Protein AF-A0A7R8VYK4-F1 (afdb_monomer_lite)

Structure (mmCIF, N/CA/C/O backbone):
data_AF-A0A7R8VYK4-F1
#
_entry.id   AF-A0A7R8VYK4-F1
#
loop_
_atom_site.group_PDB
_atom_site.id
_atom_site.type_symbol
_atom_site.label_atom_id
_atom_site.label_alt_id
_atom_site.label_comp_id
_atom_site.label_asym_id
_atom_site.label_entity_id
_atom_site.label_seq_id
_atom_site.pdbx_PDB_ins_code
_atom_site.Cartn_x
_atom_site.Cartn_y
_atom_site.Cartn_z
_atom_site.occupancy
_atom_site.B_iso_or_equiv
_atom_site.auth_seq_id
_atom_site.auth_comp_id
_atom_site.auth_asym_id
_atom_site.auth_atom_id
_atom_site.pdbx_PDB_model_num
ATOM 1 N N . TYR A 1 1 ? 21.405 1.537 -10.850 1.00 60.56 1 TYR A N 1
ATOM 2 C CA . TYR A 1 1 ? 20.842 2.021 -9.580 1.00 60.56 1 TYR A CA 1
ATOM 3 C C . TYR A 1 1 ? 20.206 3.371 -9.826 1.00 60.56 1 TYR A C 1
ATOM 5 O O . TYR A 1 1 ? 20.887 4.240 -10.364 1.00 60.56 1 TYR A O 1
ATOM 13 N N . ASP A 1 2 ? 18.924 3.514 -9.512 1.00 66.69 2 ASP A N 1
ATOM 14 C CA . ASP A 1 2 ? 18.178 4.754 -9.702 1.00 66.69 2 ASP A CA 1
ATOM 15 C C . ASP A 1 2 ? 17.272 4.983 -8.491 1.00 66.69 2 ASP A C 1
ATOM 17 O O . ASP A 1 2 ? 16.142 4.511 -8.457 1.00 66.69 2 ASP A O 1
ATOM 21 N N . GLU A 1 3 ? 17.818 5.623 -7.456 1.00 65.19 3 GLU A N 1
ATOM 22 C CA . GLU A 1 3 ? 17.174 5.764 -6.147 1.00 65.19 3 GLU A CA 1
ATOM 23 C C . GLU A 1 3 ? 15.726 6.289 -6.240 1.00 65.19 3 GLU A C 1
ATOM 25 O O . GLU A 1 3 ? 15.490 7.281 -6.944 1.00 65.19 3 GLU A O 1
ATOM 30 N N . PRO A 1 4 ? 14.751 5.659 -5.546 1.00 68.19 4 PRO A N 1
ATOM 31 C CA . PRO A 1 4 ? 14.867 4.587 -4.538 1.00 68.19 4 PRO A CA 1
ATOM 32 C C . PRO A 1 4 ? 14.842 3.149 -5.097 1.00 68.19 4 PRO A C 1
ATOM 34 O O . PRO A 1 4 ? 14.657 2.190 -4.337 1.00 68.19 4 PRO A O 1
ATOM 37 N N . TYR A 1 5 ? 15.009 2.989 -6.411 1.00 81.69 5 TYR A N 1
ATOM 38 C CA . TYR A 1 5 ? 14.837 1.729 -7.121 1.00 81.69 5 TYR A CA 1
ATOM 39 C C . TYR A 1 5 ? 16.165 1.019 -7.434 1.00 81.69 5 TYR A C 1
ATOM 41 O O . TYR A 1 5 ? 17.136 1.581 -7.962 1.00 81.69 5 TYR A O 1
ATOM 49 N N . LEU A 1 6 ? 16.176 -0.281 -7.158 1.00 86.50 6 LEU A N 1
ATOM 50 C CA . LEU A 1 6 ? 17.177 -1.239 -7.591 1.00 86.50 6 LEU A CA 1
ATOM 51 C C . LEU A 1 6 ? 16.678 -1.944 -8.857 1.00 86.50 6 LEU A C 1
ATOM 53 O O . LEU A 1 6 ? 15.550 -2.425 -8.908 1.00 86.50 6 LEU A O 1
ATOM 57 N N . LEU A 1 7 ? 17.538 -2.018 -9.871 1.00 89.69 7 LEU A N 1
ATOM 58 C CA . LEU A 1 7 ? 17.276 -2.726 -11.123 1.00 89.69 7 LEU A CA 1
ATOM 59 C C . LEU A 1 7 ? 18.233 -3.910 -11.206 1.00 89.69 7 LEU A C 1
ATOM 61 O O . LEU A 1 7 ? 19.446 -3.703 -11.292 1.00 89.69 7 LEU A O 1
ATOM 65 N N . ALA A 1 8 ? 17.694 -5.124 -11.165 1.00 88.31 8 ALA A N 1
ATOM 66 C CA . ALA A 1 8 ? 18.452 -6.359 -11.294 1.00 88.31 8 ALA A CA 1
ATOM 67 C C . ALA A 1 8 ? 18.261 -6.951 -12.694 1.00 88.31 8 ALA A C 1
ATOM 69 O O . ALA A 1 8 ? 17.139 -7.071 -13.183 1.00 88.31 8 ALA A O 1
ATOM 70 N N . LEU A 1 9 ? 19.371 -7.316 -13.334 1.00 90.25 9 LEU A N 1
ATOM 71 C CA . LEU A 1 9 ? 19.370 -7.979 -14.632 1.00 90.25 9 LEU A CA 1
ATOM 72 C C . LEU A 1 9 ? 19.251 -9.493 -14.439 1.00 90.25 9 LEU A C 1
ATOM 74 O O . LEU A 1 9 ? 20.078 -10.090 -13.753 1.00 90.25 9 LEU A O 1
ATOM 78 N N . LEU A 1 10 ? 18.244 -10.102 -15.056 1.00 87.69 10 LEU A N 1
ATOM 79 C CA . LEU A 1 10 ? 17.987 -11.540 -15.043 1.00 87.69 10 LEU A CA 1
ATOM 80 C C . LEU A 1 10 ? 18.108 -12.103 -16.467 1.00 87.69 10 LEU A C 1
ATOM 82 O O . LEU A 1 10 ? 18.064 -11.362 -17.448 1.00 87.69 10 LEU A O 1
ATOM 86 N N . SER A 1 11 ? 18.238 -13.425 -16.604 1.00 82.88 11 SER A N 1
ATOM 87 C CA . SER A 1 11 ? 18.353 -14.072 -17.923 1.00 82.88 11 SER A CA 1
ATOM 88 C C . SER A 1 11 ? 17.131 -13.832 -18.821 1.00 82.88 11 SER A C 1
ATOM 90 O O . SER A 1 11 ? 17.282 -13.705 -20.036 1.00 82.88 11 SER A O 1
ATOM 92 N N . GLU A 1 12 ? 15.948 -13.707 -18.212 1.00 85.69 12 GLU A N 1
ATOM 93 C CA . GLU A 1 12 ? 14.654 -13.550 -18.894 1.00 85.69 12 GLU A CA 1
ATOM 94 C C . GLU A 1 12 ? 14.056 -12.136 -18.774 1.00 85.69 12 GLU A C 1
ATOM 96 O O . GLU A 1 12 ? 12.916 -11.897 -19.181 1.00 85.69 12 GLU A O 1
ATOM 101 N N . GLY A 1 13 ? 14.793 -11.174 -18.210 1.00 90.19 13 GLY A N 1
ATOM 102 C CA . GLY A 1 13 ? 14.277 -9.817 -18.068 1.00 90.19 13 GLY A CA 1
ATOM 103 C C . GLY A 1 13 ? 14.973 -8.978 -17.014 1.00 90.19 13 GLY A C 1
ATOM 104 O O . GLY A 1 13 ? 16.147 -9.169 -16.701 1.00 90.19 13 GLY A O 1
ATOM 105 N N . ILE A 1 14 ? 14.230 -8.020 -16.473 1.00 92.25 14 ILE A N 1
ATOM 106 C CA . ILE A 1 14 ? 14.667 -7.183 -15.359 1.00 92.25 14 ILE A CA 1
ATOM 107 C C . ILE A 1 14 ? 13.680 -7.258 -14.218 1.00 92.25 14 ILE A C 1
ATOM 109 O O . ILE A 1 14 ? 12.470 -7.318 -14.422 1.00 92.25 14 ILE A O 1
ATOM 113 N N . GLU A 1 15 ? 14.220 -7.205 -13.012 1.00 91.25 15 GLU A N 1
ATOM 114 C CA . GLU A 1 15 ? 13.460 -7.052 -11.787 1.00 91.25 15 GLU A CA 1
ATOM 115 C C . GLU A 1 15 ? 13.703 -5.662 -11.193 1.00 91.25 15 GLU A C 1
ATOM 117 O O . GLU A 1 15 ? 14.843 -5.207 -11.069 1.00 91.25 15 GLU A O 1
ATOM 122 N N . VAL A 1 16 ? 12.612 -4.980 -10.853 1.00 88.81 16 VAL A N 1
ATOM 123 C CA . VAL A 1 16 ? 12.613 -3.671 -10.201 1.00 88.81 16 VAL A CA 1
ATOM 124 C C . VAL A 1 16 ? 12.231 -3.874 -8.742 1.00 88.81 16 VAL A C 1
ATOM 126 O O . VAL A 1 16 ? 11.182 -4.449 -8.442 1.00 88.81 16 VAL A O 1
ATOM 129 N N . ARG A 1 17 ? 13.076 -3.394 -7.833 1.00 85.88 17 ARG A N 1
ATOM 130 C CA . ARG A 1 17 ? 12.872 -3.493 -6.383 1.00 85.88 17 ARG A CA 1
ATOM 131 C C . ARG A 1 17 ? 13.123 -2.153 -5.709 1.00 85.88 17 ARG A C 1
ATOM 133 O O . ARG A 1 17 ? 13.771 -1.289 -6.294 1.00 85.88 17 ARG A O 1
ATOM 140 N N . THR A 1 18 ? 12.672 -1.970 -4.475 1.00 80.44 18 THR A N 1
ATOM 141 C CA . THR A 1 18 ? 13.200 -0.904 -3.611 1.00 80.44 18 THR A CA 1
ATOM 142 C C . THR A 1 18 ? 14.481 -1.340 -2.915 1.00 80.44 18 THR A C 1
ATOM 144 O O . THR A 1 18 ? 14.773 -2.526 -2.806 1.00 80.44 18 THR A O 1
ATOM 147 N N . ILE A 1 19 ? 15.265 -0.370 -2.449 1.00 78.94 19 ILE A N 1
ATOM 148 C CA . ILE A 1 19 ? 16.541 -0.644 -1.773 1.00 78.94 19 ILE A CA 1
ATOM 149 C C . ILE A 1 19 ? 16.317 -1.091 -0.327 1.00 78.94 19 ILE A C 1
ATOM 151 O O . ILE A 1 19 ? 16.804 -2.143 0.072 1.00 78.94 19 ILE A O 1
ATOM 155 N N . GLU A 1 20 ? 15.555 -0.316 0.448 1.00 74.31 20 GLU A N 1
ATOM 156 C CA . GLU A 1 20 ? 15.369 -0.583 1.878 1.00 74.31 20 GLU A CA 1
ATOM 157 C C . GLU A 1 20 ? 13.976 -0.172 2.386 1.00 74.31 20 GLU A C 1
ATOM 159 O O . GLU A 1 20 ? 13.702 1.022 2.475 1.00 74.31 20 GLU A O 1
ATOM 164 N N . PRO A 1 21 ? 13.066 -1.106 2.706 1.00 68.44 21 PRO A N 1
ATOM 165 C CA . PRO A 1 21 ? 13.231 -2.554 2.593 1.00 68.44 21 PRO A CA 1
ATOM 166 C C . PRO A 1 21 ? 13.337 -3.005 1.131 1.00 68.44 21 PRO A C 1
ATOM 168 O O . PRO A 1 21 ? 12.985 -2.263 0.214 1.00 68.44 21 PRO A O 1
ATOM 171 N N . ASN A 1 22 ? 13.831 -4.222 0.908 1.00 80.50 22 ASN A N 1
ATOM 172 C CA . ASN A 1 22 ? 14.001 -4.794 -0.426 1.00 80.50 22 ASN A CA 1
ATOM 173 C C . ASN A 1 22 ? 12.678 -5.380 -0.966 1.00 80.50 22 ASN A C 1
ATOM 175 O O . ASN A 1 22 ? 12.490 -6.601 -1.035 1.00 80.50 22 ASN A O 1
ATOM 179 N N . LEU A 1 23 ? 11.738 -4.496 -1.310 1.00 79.44 23 LEU A N 1
ATOM 180 C CA . LEU A 1 23 ? 10.415 -4.861 -1.815 1.00 79.44 23 LEU A CA 1
ATOM 181 C C . LEU A 1 23 ? 10.469 -5.084 -3.320 1.00 79.44 23 LEU A C 1
ATOM 183 O O . LEU A 1 23 ? 11.027 -4.273 -4.055 1.00 79.44 23 LEU A O 1
ATOM 187 N N . PHE A 1 24 ? 9.866 -6.175 -3.778 1.00 81.56 24 PHE A N 1
ATOM 188 C CA . PHE A 1 24 ? 9.625 -6.400 -5.197 1.00 81.56 24 PHE A CA 1
ATOM 189 C C . PHE A 1 24 ? 8.540 -5.438 -5.690 1.00 81.56 24 PHE A C 1
ATOM 191 O O . PHE A 1 24 ? 7.483 -5.344 -5.073 1.00 81.56 24 PHE A O 1
ATOM 198 N N . ILE A 1 25 ? 8.803 -4.741 -6.795 1.00 79.81 25 ILE A N 1
ATOM 199 C CA . ILE A 1 25 ? 7.829 -3.843 -7.427 1.00 79.81 25 ILE A CA 1
ATOM 200 C C . ILE A 1 25 ? 7.238 -4.530 -8.648 1.00 79.81 25 ILE A C 1
ATOM 202 O O . ILE A 1 25 ? 6.027 -4.683 -8.763 1.00 79.81 25 ILE A O 1
ATOM 206 N N . GLN A 1 26 ? 8.101 -4.941 -9.577 1.00 84.06 26 GLN A N 1
ATOM 207 C CA . GLN A 1 26 ? 7.674 -5.568 -10.820 1.00 84.06 26 GLN A CA 1
ATOM 208 C C . GLN A 1 26 ? 8.827 -6.293 -11.507 1.00 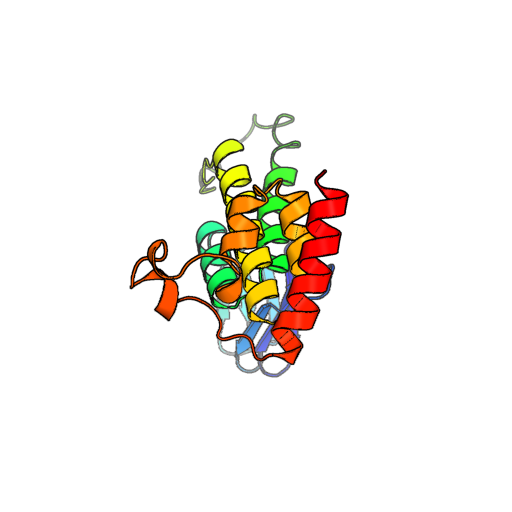84.06 26 GLN A C 1
ATOM 210 O O . GLN A 1 26 ? 10.002 -5.988 -11.289 1.00 84.06 26 GLN A O 1
ATOM 215 N N . SER A 1 27 ? 8.474 -7.185 -12.428 1.00 88.69 27 SER A N 1
ATOM 216 C CA . SER A 1 27 ? 9.399 -7.722 -13.418 1.00 88.69 27 SER A CA 1
ATOM 217 C C . SER A 1 27 ? 8.966 -7.293 -14.814 1.00 88.69 27 SER A C 1
ATOM 219 O O . SER A 1 27 ? 7.778 -7.279 -15.135 1.00 88.69 27 SER A O 1
ATOM 221 N N . VAL A 1 28 ? 9.938 -6.917 -15.638 1.00 88.94 28 VAL A N 1
ATOM 222 C CA . VAL A 1 28 ? 9.737 -6.618 -17.053 1.00 88.94 28 VAL A CA 1
ATOM 223 C C . VAL A 1 28 ? 10.409 -7.722 -17.848 1.00 88.94 28 VAL A C 1
ATOM 225 O O . VAL A 1 28 ? 11.629 -7.885 -17.785 1.00 88.94 28 VAL A O 1
ATOM 228 N N . VAL A 1 29 ? 9.609 -8.473 -18.602 1.00 90.50 29 VAL A N 1
ATOM 229 C CA . VAL A 1 29 ? 10.115 -9.528 -19.481 1.00 90.50 29 VAL A CA 1
ATOM 230 C C . VAL A 1 29 ? 10.823 -8.874 -20.658 1.00 90.50 29 VAL A C 1
ATOM 232 O O . VAL A 1 29 ? 10.219 -8.138 -21.439 1.00 90.50 29 VAL A O 1
ATOM 235 N N . VAL A 1 30 ? 12.118 -9.144 -20.775 1.00 88.06 30 VAL 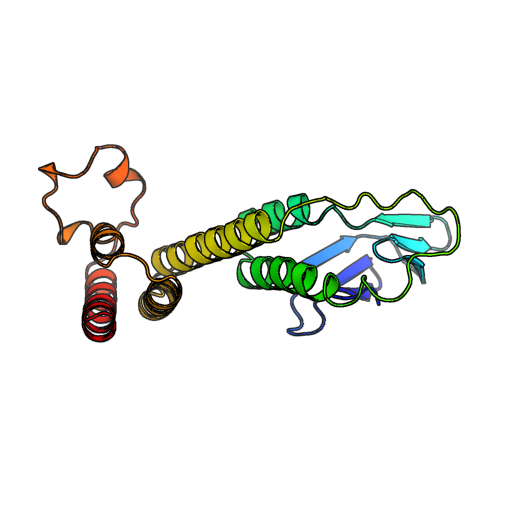A N 1
ATOM 236 C CA . VAL A 1 30 ? 12.966 -8.637 -21.852 1.00 88.06 30 VAL A CA 1
ATOM 237 C C . VAL A 1 30 ? 13.818 -9.809 -22.316 1.00 88.06 30 VAL A C 1
ATOM 239 O O . VAL A 1 30 ? 14.534 -10.376 -21.497 1.00 88.06 30 VAL A O 1
ATOM 242 N N . PRO A 1 31 ? 13.759 -10.217 -23.591 1.00 88.12 31 PRO A N 1
ATOM 243 C CA . PRO A 1 31 ? 14.470 -11.401 -24.047 1.00 88.12 31 PRO A CA 1
ATOM 244 C C . PRO A 1 31 ? 15.985 -11.173 -24.037 1.00 88.12 31 PRO A C 1
ATOM 246 O O . PRO A 1 31 ? 16.507 -10.342 -24.786 1.00 88.12 31 PRO A O 1
ATOM 249 N N . ARG A 1 32 ? 16.699 -11.971 -23.231 1.00 86.75 32 ARG A N 1
ATOM 250 C CA . ARG A 1 32 ? 18.172 -12.029 -23.163 1.00 86.75 32 ARG A CA 1
ATOM 251 C C . ARG A 1 32 ? 18.824 -10.646 -23.025 1.00 86.75 32 ARG A C 1
ATOM 253 O O . ARG A 1 32 ? 19.651 -10.265 -23.868 1.00 86.75 32 ARG A O 1
ATOM 260 N N . PRO A 1 33 ? 18.466 -9.875 -21.990 1.00 89.81 33 PRO A N 1
ATOM 261 C CA . PRO A 1 33 ? 19.034 -8.559 -21.802 1.00 89.81 33 PRO A CA 1
ATOM 262 C C . PRO A 1 33 ? 20.498 -8.738 -21.372 1.00 89.81 33 PRO A C 1
ATOM 264 O O . PRO A 1 33 ? 20.819 -9.547 -20.503 1.00 89.81 33 PRO A O 1
ATOM 267 N N . ARG A 1 34 ? 21.419 -8.036 -22.036 1.00 90.00 34 ARG A N 1
ATOM 268 C CA . ARG A 1 34 ? 22.868 -8.165 -21.791 1.00 90.00 34 ARG A CA 1
ATOM 269 C C . ARG A 1 34 ? 23.447 -6.973 -21.057 1.00 90.00 34 ARG A C 1
ATOM 271 O O . ARG A 1 34 ? 24.434 -7.113 -20.345 1.00 90.00 34 ARG A O 1
ATOM 278 N N . MET A 1 35 ? 22.866 -5.801 -21.279 1.00 89.38 35 MET A N 1
ATOM 279 C CA . MET A 1 35 ? 23.377 -4.546 -20.754 1.00 89.38 35 MET A CA 1
ATOM 280 C C . MET A 1 35 ? 22.235 -3.698 -20.216 1.00 89.38 35 MET A C 1
ATOM 282 O O . MET A 1 35 ? 21.155 -3.646 -20.806 1.00 89.38 35 MET A O 1
ATOM 286 N N . VAL A 1 36 ? 22.522 -3.004 -19.118 1.00 89.94 36 VAL A N 1
ATOM 287 C CA . VAL A 1 36 ? 21.672 -1.975 -18.523 1.00 89.94 36 VAL A CA 1
ATOM 288 C C . VAL A 1 36 ? 22.496 -0.701 -18.448 1.00 89.94 36 VAL A C 1
ATOM 290 O O . VAL A 1 36 ? 23.589 -0.708 -17.882 1.00 89.94 36 VAL A O 1
ATOM 293 N N . PHE A 1 37 ? 21.980 0.391 -18.999 1.00 88.69 37 PHE A N 1
ATOM 294 C CA . PHE A 1 37 ? 22.624 1.697 -18.960 1.00 88.69 37 PHE A CA 1
ATOM 295 C C . PHE A 1 37 ? 21.661 2.739 -18.394 1.00 88.69 37 PHE A C 1
ATOM 297 O O . PHE A 1 37 ? 20.615 3.015 -18.978 1.00 88.69 37 PHE A O 1
ATOM 304 N N . ARG A 1 38 ? 22.009 3.337 -17.253 1.00 87.12 38 ARG A N 1
ATOM 305 C CA . ARG A 1 38 ? 21.259 4.474 -16.706 1.00 87.12 38 ARG A CA 1
ATOM 306 C C . ARG A 1 38 ? 21.717 5.739 -17.416 1.00 87.12 38 ARG A C 1
ATOM 308 O O . ARG A 1 38 ? 22.853 6.157 -17.226 1.00 87.12 38 ARG A O 1
ATOM 315 N N . ALA A 1 39 ? 20.826 6.348 -18.192 1.00 85.44 39 ALA A N 1
ATOM 316 C CA . ALA A 1 39 ? 21.118 7.612 -18.857 1.00 85.44 39 ALA A CA 1
ATOM 317 C C . ALA A 1 39 ? 20.947 8.799 -17.901 1.00 85.44 39 ALA A C 1
ATOM 319 O O . ALA A 1 39 ? 21.838 9.632 -17.782 1.00 85.44 39 ALA A O 1
ATOM 320 N N . LYS A 1 40 ? 19.812 8.859 -17.196 1.00 82.62 40 LYS A N 1
ATOM 321 C CA . LYS A 1 40 ? 19.518 9.858 -16.157 1.00 82.62 40 LYS A CA 1
ATOM 322 C C . LYS A 1 40 ? 18.522 9.294 -15.143 1.00 82.62 40 LYS A C 1
ATOM 324 O O . LYS A 1 40 ? 18.053 8.168 -15.305 1.00 82.62 40 LYS A O 1
ATOM 329 N N . ARG A 1 41 ? 18.210 10.057 -14.090 1.00 80.31 41 ARG A N 1
ATOM 330 C CA . ARG A 1 41 ? 17.172 9.674 -13.118 1.00 80.31 41 ARG A CA 1
ATOM 331 C C . ARG A 1 41 ? 15.844 9.428 -13.842 1.00 80.31 41 ARG A C 1
ATOM 333 O O . ARG A 1 41 ? 15.432 10.248 -14.660 1.00 80.31 41 ARG A O 1
ATOM 340 N N . GLY A 1 42 ? 15.226 8.288 -13.572 1.00 80.81 42 GLY A N 1
ATOM 341 C CA . GLY A 1 42 ? 13.994 7.823 -14.197 1.00 80.81 42 GLY A CA 1
ATOM 342 C C . GLY A 1 42 ? 14.141 7.289 -15.623 1.00 80.81 42 GLY A C 1
ATOM 343 O O . GLY A 1 42 ? 13.125 7.033 -16.261 1.00 80.81 42 GLY A O 1
ATOM 344 N N . LEU A 1 43 ? 15.358 7.144 -16.166 1.00 86.81 43 LEU A N 1
ATOM 345 C CA . LEU A 1 43 ? 15.561 6.730 -17.558 1.00 86.81 43 LEU A CA 1
ATOM 346 C C . LEU A 1 43 ? 16.702 5.721 -17.709 1.00 86.81 43 LEU A C 1
ATOM 348 O O . LEU A 1 43 ? 17.884 6.040 -17.520 1.00 86.81 43 LEU A O 1
ATOM 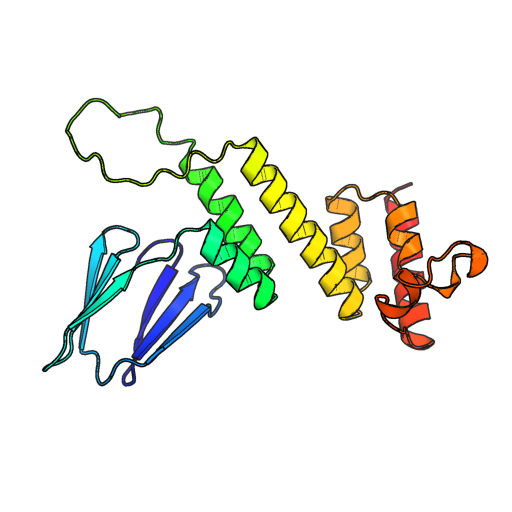352 N N . VAL A 1 44 ? 16.345 4.507 -18.120 1.00 89.94 44 VAL A N 1
ATOM 353 C CA . VAL A 1 44 ? 17.264 3.377 -18.260 1.00 89.94 44 VAL A CA 1
ATOM 354 C C . VAL A 1 44 ? 17.092 2.713 -19.617 1.00 89.94 44 VAL A C 1
ATOM 356 O O . VAL A 1 44 ? 15.985 2.408 -20.038 1.00 89.94 44 VAL A O 1
ATOM 359 N N . TYR A 1 45 ? 18.205 2.444 -20.287 1.00 91.38 45 TYR A N 1
ATOM 360 C CA . TYR A 1 45 ? 18.234 1.703 -21.538 1.00 91.38 45 TYR A CA 1
ATOM 361 C C . TYR A 1 45 ? 18.701 0.278 -21.306 1.00 91.38 45 TYR A C 1
ATOM 363 O O . TYR A 1 45 ? 19.665 0.035 -20.577 1.00 91.38 45 TYR A O 1
ATOM 371 N N . LEU A 1 46 ? 18.028 -0.657 -21.963 1.00 92.69 46 LEU A N 1
ATOM 372 C CA . LEU A 1 46 ? 18.384 -2.067 -21.981 1.00 92.69 46 LEU A CA 1
ATOM 373 C C . LEU A 1 46 ? 18.811 -2.445 -23.378 1.00 92.69 46 LEU A C 1
ATOM 375 O O . LEU A 1 46 ? 18.150 -2.054 -24.334 1.00 92.69 46 LEU A O 1
ATOM 379 N N . ALA A 1 47 ? 19.859 -3.246 -23.500 1.00 92.38 47 ALA A N 1
ATOM 380 C CA . ALA A 1 47 ? 20.275 -3.765 -24.791 1.00 92.38 47 ALA A CA 1
ATOM 381 C C . ALA A 1 47 ? 20.464 -5.281 -24.743 1.00 92.38 47 ALA A C 1
ATOM 383 O O . ALA A 1 47 ? 21.059 -5.835 -23.813 1.00 92.38 47 ALA A O 1
ATOM 384 N N . SER A 1 48 ? 19.960 -5.941 -25.779 1.00 91.06 48 SER A N 1
ATOM 385 C CA . SER A 1 48 ? 20.330 -7.298 -26.172 1.00 91.06 48 SER A CA 1
ATOM 386 C C . SER A 1 48 ? 21.220 -7.230 -27.419 1.00 91.06 48 SER A C 1
ATOM 388 O O . SER A 1 48 ? 21.650 -6.160 -27.842 1.00 91.06 48 SER A O 1
ATOM 390 N N . THR A 1 49 ? 21.499 -8.373 -28.043 1.00 90.25 49 THR A N 1
ATOM 391 C CA . THR A 1 49 ? 22.251 -8.415 -29.308 1.00 90.25 49 THR A CA 1
ATOM 392 C C . THR A 1 49 ? 21.484 -7.855 -30.504 1.00 90.25 49 THR A C 1
ATOM 394 O O . THR A 1 49 ? 22.105 -7.576 -31.521 1.00 90.25 49 THR A O 1
ATOM 397 N N . ALA A 1 50 ? 20.155 -7.749 -30.419 1.00 89.31 50 ALA A N 1
ATOM 398 C CA . ALA A 1 50 ? 19.306 -7.401 -31.562 1.00 89.31 50 ALA A CA 1
ATOM 399 C C . ALA A 1 50 ? 18.343 -6.236 -31.294 1.00 89.31 50 ALA A C 1
ATOM 401 O O . ALA A 1 50 ? 17.787 -5.679 -32.234 1.00 89.31 50 ALA A O 1
ATOM 402 N N . GLN A 1 51 ? 18.103 -5.892 -30.029 1.00 91.25 51 GLN A N 1
ATOM 403 C CA . GLN A 1 51 ? 17.067 -4.942 -29.633 1.00 91.25 51 GLN A CA 1
ATOM 404 C C . GLN A 1 51 ? 17.553 -4.055 -28.492 1.00 91.25 51 GLN A C 1
ATOM 406 O O . GLN A 1 51 ? 18.335 -4.490 -27.641 1.00 91.25 51 GLN A O 1
ATOM 411 N N . VAL A 1 52 ? 17.050 -2.822 -28.480 1.00 92.50 52 VAL A N 1
ATOM 412 C CA . VAL A 1 52 ? 17.250 -1.848 -27.410 1.00 92.50 52 VAL A CA 1
ATOM 413 C C . VAL A 1 52 ? 15.880 -1.419 -26.898 1.00 92.50 52 VAL A C 1
ATOM 415 O O . VAL A 1 52 ? 14.997 -1.099 -27.692 1.00 92.50 52 VAL A O 1
ATOM 418 N N . TRP A 1 53 ? 15.709 -1.401 -25.580 1.00 92.81 53 TRP A N 1
ATOM 419 C CA . TRP A 1 53 ? 14.497 -0.938 -24.911 1.00 92.81 53 TRP A CA 1
ATOM 420 C C . TRP A 1 53 ? 14.799 0.293 -24.074 1.00 92.81 53 TRP A C 1
ATOM 422 O O . TRP A 1 53 ? 15.884 0.426 -23.509 1.00 92.81 53 TRP A O 1
ATOM 432 N N . CYS A 1 54 ? 13.809 1.171 -23.973 1.00 90.38 54 CYS A N 1
ATOM 433 C CA . CYS A 1 54 ? 13.836 2.326 -23.096 1.00 90.38 54 CYS A CA 1
ATOM 434 C C . CYS A 1 54 ? 12.839 2.096 -21.957 1.00 90.38 54 CYS A C 1
ATOM 436 O O . CYS A 1 54 ? 11.643 1.934 -22.196 1.00 90.38 54 CYS A O 1
ATOM 438 N N . LEU A 1 55 ? 13.342 2.054 -20.728 1.00 87.44 55 LEU A N 1
ATOM 439 C CA . LEU A 1 55 ? 12.557 2.054 -19.504 1.00 87.44 55 LEU A CA 1
ATOM 440 C C . LEU A 1 55 ? 12.519 3.478 -18.960 1.00 87.44 55 LEU A C 1
ATOM 442 O O . LEU A 1 55 ? 13.554 4.042 -18.596 1.00 87.44 55 LEU A O 1
ATOM 446 N N . GLN A 1 56 ? 11.317 4.033 -18.876 1.00 85.81 56 GLN A N 1
ATOM 447 C CA . GLN A 1 56 ? 11.075 5.340 -18.287 1.00 85.81 56 GLN A CA 1
ATOM 448 C C . GLN A 1 56 ? 10.220 5.184 -17.030 1.00 85.81 56 GLN A C 1
ATOM 450 O O . GLN A 1 56 ? 9.219 4.467 -17.037 1.00 85.81 56 GLN A O 1
ATOM 455 N N . SER A 1 57 ? 10.608 5.859 -15.950 1.00 79.50 57 SER A N 1
ATOM 456 C CA . SER A 1 57 ? 9.804 5.934 -14.736 1.00 79.50 57 SER A CA 1
ATOM 457 C C . SER A 1 57 ? 8.492 6.656 -15.022 1.00 79.50 57 SER A C 1
ATOM 459 O O . SER A 1 57 ? 8.475 7.708 -15.668 1.00 79.50 57 SER A O 1
ATOM 461 N N . LEU A 1 58 ? 7.397 6.120 -14.496 1.00 75.00 58 LEU A N 1
ATOM 462 C CA . LEU A 1 58 ? 6.116 6.814 -14.503 1.00 75.00 58 LEU A CA 1
ATOM 463 C C . LEU A 1 58 ? 6.152 8.009 -13.532 1.00 75.00 58 LEU A C 1
ATOM 465 O O . LEU A 1 58 ? 6.873 7.943 -12.535 1.00 75.00 58 LEU A O 1
ATOM 469 N N . PRO A 1 59 ? 5.377 9.081 -13.789 1.00 74.75 59 PRO A N 1
ATOM 470 C CA . PRO A 1 59 ? 5.170 10.149 -12.812 1.00 74.75 59 PRO A CA 1
ATOM 471 C C . PRO A 1 59 ? 4.689 9.583 -11.471 1.00 74.75 59 PRO A C 1
ATOM 473 O O . PRO A 1 59 ? 3.877 8.654 -11.469 1.00 74.75 59 PRO A O 1
ATOM 476 N N . LEU A 1 60 ? 5.157 10.153 -10.355 1.00 72.75 60 LEU A N 1
ATOM 477 C CA . LEU A 1 60 ? 4.874 9.649 -9.005 1.00 72.75 60 LEU A CA 1
ATOM 478 C C . LEU A 1 60 ? 3.369 9.515 -8.745 1.00 72.75 60 LEU A C 1
ATOM 480 O O . LEU A 1 60 ? 2.929 8.471 -8.276 1.00 72.75 60 LEU A O 1
ATOM 484 N N . SER A 1 61 ? 2.573 10.503 -9.156 1.00 71.38 61 SER A N 1
ATOM 485 C CA . SER A 1 61 ? 1.109 10.468 -9.052 1.00 71.38 61 SER A CA 1
ATOM 486 C C . SER A 1 61 ? 0.504 9.197 -9.662 1.00 71.38 61 SER A C 1
ATOM 488 O O . SER A 1 61 ? -0.302 8.515 -9.032 1.00 71.38 61 SER A O 1
ATOM 490 N N . ARG A 1 62 ? 0.964 8.783 -10.851 1.00 77.44 62 ARG A N 1
ATOM 491 C CA . ARG A 1 62 ? 0.541 7.515 -11.472 1.00 77.44 62 ARG A CA 1
ATOM 492 C C . ARG A 1 62 ? 1.094 6.289 -10.753 1.00 77.44 62 ARG A C 1
ATOM 494 O O . ARG A 1 62 ? 0.402 5.277 -10.690 1.00 77.44 62 ARG A O 1
ATOM 501 N N . GLN A 1 63 ? 2.320 6.358 -10.236 1.00 76.50 63 GLN A N 1
ATOM 502 C CA . GLN A 1 63 ? 2.911 5.260 -9.466 1.00 76.50 63 GLN A CA 1
ATOM 503 C C . GLN A 1 63 ? 2.107 4.981 -8.191 1.00 76.50 63 GLN A C 1
ATOM 505 O O . GLN A 1 63 ? 1.821 3.822 -7.912 1.00 76.50 63 GLN A O 1
ATOM 510 N N . ILE A 1 64 ? 1.678 6.020 -7.468 1.00 81.88 64 ILE A N 1
ATOM 511 C CA . ILE A 1 64 ? 0.858 5.880 -6.259 1.00 81.88 64 ILE A CA 1
ATOM 512 C C . ILE A 1 64 ? -0.478 5.207 -6.573 1.00 81.88 64 ILE A C 1
ATOM 514 O O . ILE A 1 64 ? -0.828 4.251 -5.889 1.00 81.88 64 ILE A O 1
ATOM 518 N N . HIS A 1 65 ? -1.182 5.621 -7.631 1.00 79.75 65 HIS A N 1
ATOM 519 C CA . HIS A 1 65 ? -2.438 4.968 -8.021 1.00 79.75 65 HIS A CA 1
ATOM 520 C C . HIS A 1 65 ? -2.265 3.464 -8.266 1.00 79.75 65 HIS A C 1
ATOM 522 O O . HIS A 1 65 ? -3.014 2.666 -7.713 1.00 79.75 65 HIS A O 1
ATOM 528 N N . VAL A 1 66 ? -1.227 3.068 -9.011 1.00 80.25 66 VAL A N 1
ATOM 529 C CA . VAL A 1 66 ? -0.933 1.646 -9.258 1.00 80.25 66 VAL A CA 1
ATOM 530 C C . VAL A 1 66 ? -0.624 0.902 -7.956 1.00 80.25 66 VAL A C 1
ATOM 532 O O . VAL A 1 66 ? -1.062 -0.232 -7.777 1.00 80.25 66 VAL A O 1
ATOM 535 N N . LEU A 1 67 ? 0.118 1.519 -7.036 1.00 82.69 67 LEU A N 1
ATOM 536 C CA . LEU A 1 67 ? 0.449 0.899 -5.752 1.00 82.69 67 LEU A CA 1
ATOM 537 C C . LEU A 1 67 ? -0.776 0.742 -4.852 1.00 82.69 67 LEU A C 1
ATOM 539 O O . LEU A 1 67 ? -0.892 -0.278 -4.178 1.00 82.69 67 LEU A O 1
ATOM 543 N N . LEU A 1 68 ? -1.693 1.710 -4.863 1.00 84.75 68 LEU A N 1
ATOM 544 C CA . LEU A 1 68 ? -2.961 1.621 -4.142 1.00 84.75 68 LEU A CA 1
ATOM 545 C C . LEU A 1 68 ? -3.842 0.499 -4.703 1.00 84.75 68 LEU A C 1
ATOM 547 O O . LEU A 1 68 ? -4.334 -0.319 -3.927 1.00 84.75 68 LEU A O 1
ATOM 551 N N . ASP A 1 69 ? -3.950 0.385 -6.030 1.00 81.50 69 ASP A N 1
ATOM 552 C CA . ASP A 1 69 ? -4.674 -0.714 -6.688 1.00 81.50 69 ASP A CA 1
ATOM 553 C C . ASP A 1 69 ? -4.078 -2.088 -6.332 1.00 81.50 69 ASP A C 1
ATOM 555 O O . ASP A 1 69 ? -4.792 -3.079 -6.185 1.00 81.50 69 ASP A O 1
ATOM 559 N N . GLN A 1 70 ? -2.756 -2.148 -6.151 1.00 80.56 70 GLN A N 1
ATOM 560 C CA . GLN A 1 70 ? -2.027 -3.352 -5.745 1.00 80.56 70 GLN A CA 1
ATOM 561 C C . GLN A 1 70 ? -1.954 -3.557 -4.224 1.00 80.56 70 GLN A C 1
ATOM 563 O O . GLN A 1 70 ? -1.296 -4.500 -3.777 1.00 80.56 70 GLN A O 1
ATOM 568 N N . LYS A 1 71 ? -2.590 -2.690 -3.423 1.00 82.81 71 LYS A N 1
ATOM 569 C CA . LYS A 1 71 ? -2.534 -2.700 -1.949 1.00 82.81 71 LYS A CA 1
ATOM 570 C C . LYS A 1 71 ? -1.112 -2.619 -1.367 1.00 82.81 71 LYS A C 1
ATOM 572 O O . LYS A 1 71 ? -0.843 -3.059 -0.253 1.00 82.81 71 LYS A O 1
ATOM 577 N N . GLN A 1 72 ? -0.179 -2.025 -2.105 1.00 81.88 72 GLN A N 1
ATOM 578 C CA . GLN A 1 72 ? 1.209 -1.798 -1.693 1.00 81.88 72 GLN A CA 1
ATOM 579 C C . GLN A 1 72 ? 1.341 -0.483 -0.903 1.00 81.88 72 GLN A C 1
ATOM 581 O O . GLN A 1 72 ? 2.118 0.405 -1.259 1.00 81.88 72 GLN A O 1
ATOM 586 N N . PHE A 1 73 ? 0.574 -0.339 0.181 1.00 86.06 73 PHE A N 1
ATOM 587 C CA . PHE A 1 73 ? 0.449 0.924 0.922 1.00 86.06 73 PHE A CA 1
ATOM 588 C C . PHE A 1 73 ? 1.761 1.405 1.547 1.00 86.06 73 PHE A C 1
ATOM 590 O O . PHE A 1 73 ? 2.100 2.578 1.441 1.00 86.06 73 PHE A O 1
ATOM 597 N N . GLN A 1 74 ? 2.543 0.506 2.150 1.00 83.00 74 GLN A N 1
ATOM 598 C CA . GLN A 1 74 ? 3.830 0.867 2.762 1.00 83.00 74 GLN A CA 1
ATOM 599 C C . GLN A 1 74 ? 4.819 1.424 1.732 1.00 83.00 74 GLN A C 1
ATOM 601 O O . GLN A 1 74 ? 5.556 2.371 2.013 1.00 83.00 74 GLN A O 1
ATOM 606 N N . LEU A 1 75 ? 4.817 0.856 0.523 1.00 79.94 75 LEU A N 1
ATOM 607 C CA . LEU A 1 75 ? 5.630 1.353 -0.575 1.00 79.94 75 LEU A CA 1
ATOM 608 C C . LEU A 1 75 ? 5.113 2.709 -1.067 1.00 79.94 75 LEU A C 1
ATOM 610 O O . LEU A 1 75 ? 5.916 3.624 -1.232 1.00 79.94 75 LEU A O 1
ATOM 614 N N . ALA A 1 76 ? 3.796 2.861 -1.234 1.00 83.50 76 ALA A N 1
ATOM 615 C CA . ALA A 1 76 ? 3.183 4.135 -1.606 1.00 83.50 76 ALA A CA 1
ATOM 616 C C . ALA A 1 76 ? 3.556 5.248 -0.611 1.00 83.50 76 ALA A C 1
ATOM 618 O O . ALA A 1 76 ? 4.083 6.276 -1.026 1.00 83.50 76 ALA A O 1
ATOM 619 N N . LEU A 1 77 ? 3.420 5.000 0.699 1.00 83.38 77 LEU A N 1
ATOM 620 C CA . LEU A 1 77 ? 3.835 5.935 1.753 1.00 83.38 77 LEU A CA 1
ATOM 621 C C . LEU A 1 77 ? 5.307 6.307 1.641 1.00 83.38 77 LEU A C 1
ATOM 623 O O . LEU A 1 77 ? 5.664 7.482 1.701 1.00 83.38 77 LEU A O 1
ATOM 627 N N . LYS A 1 78 ? 6.175 5.311 1.450 1.00 79.06 78 LYS A N 1
ATOM 628 C CA . LYS A 1 78 ? 7.608 5.556 1.342 1.00 79.06 78 LYS A CA 1
ATOM 629 C C . LYS A 1 78 ? 7.942 6.438 0.139 1.00 79.06 78 LYS A C 1
ATOM 631 O O . LYS A 1 78 ? 8.794 7.320 0.265 1.00 79.06 78 LYS A O 1
ATOM 636 N N . LEU A 1 79 ? 7.313 6.195 -1.011 1.00 76.50 79 LEU A N 1
ATOM 637 C CA . LEU A 1 79 ? 7.555 6.976 -2.221 1.00 76.50 79 LEU A CA 1
ATOM 638 C C . LEU A 1 79 ? 7.055 8.414 -2.076 1.00 76.50 79 LEU A C 1
ATOM 640 O O . LEU A 1 79 ? 7.799 9.323 -2.436 1.00 76.50 79 LEU A O 1
ATOM 644 N N . THR A 1 80 ? 5.879 8.625 -1.477 1.00 78.31 80 THR A N 1
ATOM 645 C CA . THR A 1 80 ? 5.360 9.969 -1.190 1.00 78.31 80 THR A CA 1
ATOM 646 C C . THR A 1 80 ? 6.300 10.724 -0.246 1.00 78.31 80 THR A C 1
ATOM 648 O O . THR A 1 80 ? 6.786 11.792 -0.602 1.00 78.31 80 THR A O 1
ATOM 651 N N . VAL A 1 81 ? 6.689 10.128 0.892 1.00 73.06 81 VAL A N 1
ATOM 652 C CA . VAL A 1 81 ? 7.594 10.740 1.894 1.00 73.06 81 VAL A CA 1
ATOM 653 C C . VAL A 1 81 ? 8.999 11.026 1.344 1.00 73.06 81 VAL A C 1
ATOM 655 O O . VAL A 1 81 ? 9.620 12.034 1.689 1.00 73.06 81 VAL A O 1
ATOM 658 N N . SER A 1 82 ? 9.531 10.150 0.487 1.00 67.75 82 SER A N 1
ATOM 659 C CA . SER A 1 82 ? 10.869 10.329 -0.103 1.00 67.75 82 SER A CA 1
ATOM 660 C C . SER A 1 82 ? 10.922 11.470 -1.123 1.00 67.75 82 SER A C 1
ATOM 662 O O . SER A 1 82 ? 11.996 12.032 -1.352 1.00 67.75 82 SER A O 1
ATOM 664 N N . ASP A 1 83 ? 9.786 11.833 -1.717 1.00 63.56 83 ASP A N 1
ATOM 665 C CA . ASP A 1 83 ? 9.692 13.005 -2.582 1.00 63.56 83 ASP A CA 1
ATOM 666 C C . ASP A 1 83 ? 9.797 14.311 -1.771 1.00 63.56 83 ASP A C 1
ATOM 668 O O . ASP A 1 83 ? 10.562 15.199 -2.146 1.00 63.56 83 ASP A O 1
ATOM 672 N N . HIS A 1 84 ? 9.170 14.386 -0.586 1.00 54.44 84 HIS A N 1
ATOM 673 C CA . HIS A 1 84 ? 9.282 15.548 0.315 1.00 54.44 84 HIS A CA 1
ATOM 674 C C . HIS A 1 84 ? 10.727 15.834 0.756 1.00 54.44 84 HIS A C 1
ATOM 676 O O . HIS A 1 84 ? 11.155 16.986 0.803 1.00 54.44 84 HIS A O 1
ATOM 682 N N . ARG A 1 85 ? 11.527 14.794 1.046 1.00 50.75 85 ARG A N 1
ATOM 683 C CA . ARG A 1 85 ? 12.928 14.967 1.489 1.00 50.75 85 ARG A CA 1
ATOM 684 C C . ARG A 1 85 ? 13.866 15.505 0.406 1.00 50.75 85 ARG A C 1
ATOM 686 O O . ARG A 1 85 ? 14.981 15.901 0.729 1.00 50.75 85 ARG A O 1
ATOM 693 N N . ASN A 1 86 ? 13.449 15.519 -0.860 1.00 45.00 86 ASN A N 1
ATOM 694 C CA . ASN A 1 86 ? 14.255 16.097 -1.933 1.00 45.00 86 ASN A CA 1
ATOM 695 C C . ASN A 1 86 ? 14.063 17.618 -2.080 1.00 45.00 86 ASN A C 1
ATOM 697 O O . ASN A 1 86 ? 14.911 18.248 -2.711 1.00 45.00 86 ASN A O 1
ATOM 701 N N . LEU A 1 87 ? 13.027 18.228 -1.483 1.00 45.03 87 LEU A N 1
ATOM 702 C CA . LEU A 1 87 ? 12.815 19.682 -1.567 1.00 45.03 87 LEU A CA 1
ATOM 703 C C . LEU A 1 87 ? 13.642 20.491 -0.557 1.00 45.03 87 LEU A C 1
ATOM 705 O O . LEU A 1 87 ? 14.007 21.623 -0.860 1.00 45.03 87 LEU A O 1
ATOM 709 N N . SER A 1 88 ? 14.052 19.921 0.582 1.00 42.44 88 SER A N 1
ATOM 710 C CA . SER A 1 88 ? 14.863 20.661 1.568 1.00 42.44 88 SER A CA 1
ATOM 711 C C . SER A 1 88 ? 16.310 20.937 1.125 1.00 42.44 88 SER A C 1
ATOM 713 O O . SER A 1 88 ? 17.080 21.521 1.883 1.00 42.44 88 SER A O 1
ATOM 715 N N . CYS A 1 89 ? 16.721 20.499 -0.072 1.00 40.69 89 CYS A N 1
ATOM 716 C CA . CYS A 1 89 ? 18.095 20.644 -0.567 1.00 40.69 89 CYS A CA 1
ATOM 717 C C . CYS A 1 89 ? 18.230 21.479 -1.853 1.00 40.69 89 CYS A C 1
ATOM 719 O O . CYS A 1 89 ? 19.343 21.603 -2.365 1.00 40.69 89 CYS A O 1
ATOM 721 N N . LEU A 1 90 ? 17.151 22.066 -2.383 1.00 43.72 90 LEU A N 1
ATOM 722 C CA . LEU A 1 90 ? 17.193 22.785 -3.667 1.00 43.72 90 LEU A CA 1
ATOM 723 C C . LEU A 1 90 ? 17.352 24.309 -3.570 1.00 43.72 90 LEU A C 1
ATOM 725 O O . LEU A 1 90 ? 17.536 24.951 -4.600 1.00 43.72 90 LEU A O 1
ATOM 729 N N . GLU A 1 91 ? 17.416 24.896 -2.374 1.00 40.94 91 GLU A N 1
ATOM 730 C CA . GLU A 1 91 ? 17.640 26.348 -2.250 1.00 40.94 91 GLU A CA 1
ATOM 731 C C . GLU A 1 91 ? 19.113 26.788 -2.352 1.00 40.94 91 GLU A C 1
ATOM 733 O O . GLU A 1 91 ? 19.398 27.981 -2.290 1.00 40.94 91 GLU A O 1
ATOM 738 N N . ALA A 1 92 ? 20.077 25.881 -2.561 1.00 40.94 92 ALA A N 1
ATOM 739 C CA . ALA A 1 92 ? 21.487 26.283 -2.524 1.00 40.94 92 ALA A CA 1
ATOM 740 C C . ALA A 1 92 ? 22.125 26.686 -3.871 1.00 40.94 92 ALA A C 1
ATOM 742 O O . ALA A 1 92 ? 23.054 27.486 -3.836 1.00 40.94 92 ALA A O 1
ATOM 743 N N . HIS A 1 93 ? 21.702 26.202 -5.052 1.00 40.28 93 HIS A N 1
ATOM 744 C CA . HIS A 1 93 ? 22.492 26.444 -6.285 1.00 40.28 93 HIS A CA 1
ATOM 745 C C . HIS A 1 93 ? 21.720 26.411 -7.624 1.00 40.28 93 HIS A C 1
ATOM 747 O O . HIS A 1 93 ? 22.124 25.715 -8.553 1.00 40.28 93 HIS A O 1
ATOM 753 N N . ALA A 1 94 ? 20.662 27.207 -7.798 1.00 37.94 94 ALA A N 1
ATOM 754 C CA . ALA A 1 94 ? 20.030 27.381 -9.116 1.00 37.94 94 ALA A CA 1
ATOM 755 C C . ALA A 1 94 ? 20.361 28.746 -9.741 1.00 37.94 94 ALA A C 1
ATOM 757 O O . ALA A 1 94 ? 19.513 29.624 -9.860 1.00 37.94 94 ALA A O 1
ATOM 758 N N . MET A 1 95 ? 21.615 28.930 -10.165 1.00 43.09 95 MET A N 1
ATOM 759 C CA . MET A 1 95 ? 21.972 30.023 -11.076 1.00 43.09 95 MET A CA 1
ATOM 760 C C . MET A 1 95 ? 23.059 29.591 -12.061 1.00 43.09 95 MET A C 1
ATOM 762 O O . MET A 1 95 ? 24.130 30.186 -12.111 1.00 43.09 95 MET A O 1
ATOM 766 N N . THR A 1 96 ? 22.819 28.537 -12.848 1.00 39.81 96 THR A N 1
ATOM 767 C CA . THR A 1 96 ? 23.470 28.381 -14.161 1.00 39.81 96 THR A CA 1
ATOM 768 C C . THR A 1 96 ? 22.758 27.348 -15.038 1.00 39.81 96 THR A C 1
ATOM 770 O O . THR A 1 96 ? 22.538 26.220 -14.623 1.00 39.81 96 THR A O 1
ATOM 773 N N . SER A 1 97 ? 22.510 27.754 -16.284 1.00 38.88 97 SER A N 1
ATOM 774 C CA . SER A 1 97 ? 22.216 26.940 -17.469 1.00 38.88 97 SER A CA 1
ATOM 775 C C . SER A 1 97 ? 20.841 26.281 -17.634 1.00 38.88 97 SER A C 1
ATOM 777 O O . SER A 1 97 ? 20.447 25.342 -16.958 1.00 38.88 97 SER A O 1
ATOM 779 N N . VAL A 1 98 ? 20.182 26.797 -18.672 1.00 46.94 98 VAL A N 1
ATOM 780 C CA . VAL A 1 98 ? 19.193 26.213 -19.584 1.00 46.94 98 VAL A CA 1
ATOM 781 C C . VAL A 1 98 ? 19.217 24.676 -19.638 1.00 46.94 98 VAL A C 1
ATOM 783 O O . VAL A 1 98 ? 19.895 24.097 -20.474 1.00 46.94 98 VAL A O 1
ATOM 786 N N . ASP A 1 99 ? 18.413 24.035 -18.794 1.00 39.53 99 ASP A N 1
ATOM 787 C CA . ASP A 1 99 ? 17.867 22.690 -19.017 1.00 39.53 99 ASP A CA 1
ATOM 788 C C . ASP A 1 99 ? 16.420 22.657 -18.492 1.00 39.53 99 ASP A C 1
ATOM 790 O O . ASP A 1 99 ? 16.060 22.012 -17.509 1.00 39.53 99 ASP A O 1
ATOM 794 N N . CYS A 1 100 ? 15.554 23.414 -19.167 1.00 47.50 100 CYS A N 1
ATOM 795 C CA . CYS A 1 100 ? 14.110 23.391 -18.962 1.00 47.50 100 CYS A CA 1
ATOM 796 C C . CYS A 1 100 ? 13.498 22.107 -19.546 1.00 47.50 100 CYS A C 1
ATOM 798 O O . CYS A 1 100 ? 12.897 22.178 -20.605 1.00 47.50 100 CYS A O 1
ATOM 800 N N . PHE A 1 101 ? 13.623 20.952 -18.885 1.00 39.28 101 PHE A N 1
ATOM 801 C CA . PHE A 1 101 ? 12.704 19.807 -19.062 1.00 39.28 101 PHE A CA 1
ATOM 802 C C . PHE A 1 101 ? 12.690 18.909 -17.817 1.00 39.28 101 PHE A C 1
ATOM 804 O O . PHE A 1 101 ? 12.864 17.690 -17.888 1.00 39.28 101 PHE A O 1
ATOM 811 N N . GLN A 1 102 ? 12.459 19.506 -16.652 1.00 41.31 102 GLN A N 1
ATOM 812 C CA . GLN A 1 102 ? 11.871 18.773 -15.540 1.00 41.31 102 GLN A CA 1
ATOM 813 C C . GLN A 1 102 ? 10.422 19.214 -15.438 1.00 41.31 102 GLN A C 1
ATOM 815 O O . GLN A 1 102 ? 10.116 20.371 -15.176 1.00 41.31 102 GLN A O 1
ATOM 820 N N . ASN A 1 103 ? 9.541 18.260 -15.717 1.00 45.16 103 ASN A N 1
ATOM 821 C CA . ASN A 1 103 ? 8.150 18.292 -15.315 1.00 45.16 103 ASN A CA 1
ATOM 822 C C . ASN A 1 103 ? 8.159 18.236 -13.778 1.00 45.16 103 ASN A C 1
ATOM 824 O O . ASN A 1 103 ? 8.068 17.161 -13.188 1.00 45.16 103 ASN A O 1
ATOM 828 N N . ILE A 1 104 ? 8.458 19.376 -13.153 1.00 46.34 104 ILE A N 1
ATOM 829 C CA . ILE A 1 104 ? 8.327 19.582 -11.719 1.00 46.34 104 ILE A CA 1
ATOM 830 C C . ILE A 1 104 ? 6.821 19.648 -11.522 1.00 46.34 104 ILE A C 1
ATOM 832 O O . ILE A 1 104 ? 6.185 20.635 -11.878 1.00 46.34 104 ILE A O 1
ATOM 836 N N . SER A 1 105 ? 6.247 18.526 -11.092 1.00 47.00 105 SER A N 1
ATOM 837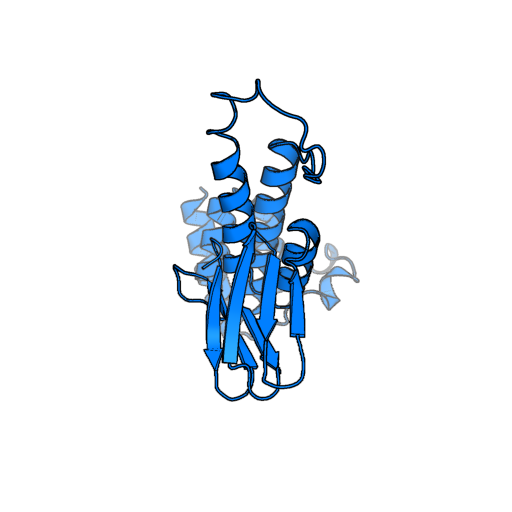 C CA . SER A 1 105 ? 4.904 18.522 -10.531 1.00 47.00 105 SER A CA 1
ATOM 838 C C . SER A 1 105 ? 4.981 19.456 -9.332 1.00 47.00 105 SER A C 1
ATOM 840 O O . SER A 1 105 ? 5.587 19.107 -8.321 1.00 47.00 105 SER A O 1
ATOM 842 N N . ASP A 1 106 ? 4.484 20.675 -9.513 1.00 48.28 106 ASP A N 1
ATOM 843 C CA . ASP A 1 106 ? 4.435 21.757 -8.529 1.00 48.28 106 ASP A CA 1
ATOM 844 C C . ASP A 1 106 ? 3.335 21.442 -7.495 1.00 48.28 106 ASP A C 1
ATOM 846 O O . ASP A 1 106 ? 2.415 22.219 -7.266 1.00 48.28 106 ASP A O 1
ATOM 850 N N . GLU A 1 107 ? 3.365 20.219 -6.955 1.00 55.22 107 GLU A N 1
ATOM 851 C CA . GLU A 1 107 ? 2.484 19.788 -5.873 1.00 55.22 107 GLU A CA 1
ATOM 852 C C . GLU A 1 107 ? 3.015 20.430 -4.595 1.00 55.22 107 GLU A C 1
ATOM 854 O O . GLU A 1 107 ? 4.157 20.176 -4.190 1.00 55.22 107 GLU A O 1
ATOM 859 N N . SER A 1 108 ? 2.204 21.293 -3.986 1.00 61.91 108 SER A N 1
ATOM 860 C CA . SER A 1 108 ? 2.565 21.961 -2.739 1.00 61.91 108 SER A CA 1
ATOM 861 C C . SER A 1 108 ? 2.749 20.936 -1.617 1.00 61.91 108 SER A C 1
ATOM 863 O O . SER A 1 108 ? 2.160 19.851 -1.641 1.00 61.91 108 SER A O 1
ATOM 865 N N . ASP A 1 109 ? 3.539 21.277 -0.598 1.00 65.50 109 ASP A N 1
ATOM 866 C CA . ASP A 1 109 ? 3.724 20.402 0.569 1.00 65.50 109 ASP A CA 1
ATOM 867 C C . ASP A 1 109 ? 2.376 20.018 1.214 1.00 65.50 109 ASP A C 1
ATOM 869 O O . ASP A 1 109 ? 2.189 18.878 1.636 1.00 65.50 109 ASP A O 1
ATOM 873 N N . GLU A 1 110 ? 1.387 20.916 1.159 1.00 66.06 110 GLU A N 1
ATOM 874 C CA . GLU A 1 110 ? 0.018 20.673 1.626 1.00 66.06 110 GLU A CA 1
ATOM 875 C C . GLU A 1 110 ? -0.725 19.587 0.827 1.00 66.06 110 GLU A C 1
ATOM 877 O O . GLU A 1 110 ? -1.522 18.834 1.392 1.00 66.06 110 GLU A O 1
ATOM 882 N N . GLU A 1 111 ? -0.524 19.498 -0.491 1.00 69.44 111 GLU A N 1
ATOM 883 C CA . GLU A 1 111 ? -1.129 18.446 -1.322 1.00 69.44 111 GLU A CA 1
ATOM 884 C C . GLU A 1 111 ? -0.480 17.089 -1.067 1.00 69.44 111 GLU A C 1
ATOM 886 O O . GLU A 1 111 ? -1.158 16.059 -1.027 1.00 69.44 111 GLU A O 1
ATOM 891 N N . LYS A 1 112 ? 0.826 17.082 -0.817 1.00 69.69 112 LYS A N 1
ATOM 892 C CA . LYS A 1 112 ? 1.557 15.856 -0.523 1.00 69.69 112 LYS A CA 1
ATOM 893 C C . LYS A 1 112 ? 1.242 15.318 0.878 1.00 69.69 112 LYS A C 1
ATOM 895 O O . LYS A 1 112 ? 1.044 14.112 1.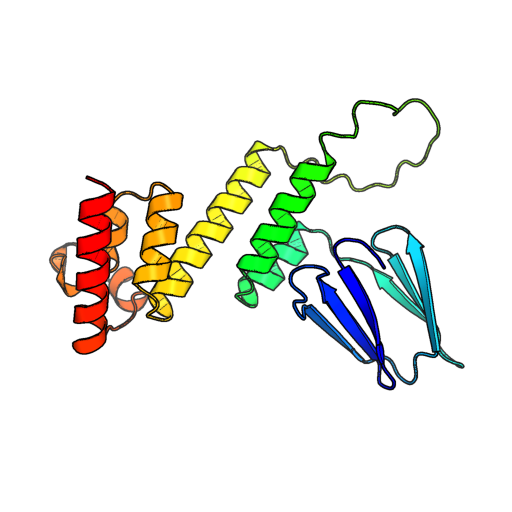019 1.00 69.69 112 LYS A O 1
ATOM 900 N N . ASP A 1 113 ? 1.063 16.187 1.873 1.00 76.19 113 ASP A N 1
ATOM 901 C CA . ASP A 1 113 ? 0.587 15.793 3.208 1.00 76.19 113 ASP A CA 1
ATOM 902 C C . ASP A 1 113 ? -0.824 15.188 3.149 1.00 76.19 113 ASP A C 1
ATOM 904 O O . ASP A 1 113 ? -1.098 14.164 3.783 1.00 76.19 113 ASP A O 1
ATOM 908 N N . LYS A 1 114 ? -1.710 15.746 2.309 1.00 80.19 114 LYS A N 1
ATOM 909 C CA . LYS A 1 114 ? -3.027 15.146 2.027 1.00 80.19 114 LYS A CA 1
ATOM 910 C C . LYS A 1 114 ? -2.893 13.765 1.390 1.00 80.19 114 LYS A C 1
ATOM 912 O O . LYS A 1 114 ? -3.629 12.857 1.773 1.00 80.19 114 LYS A O 1
ATOM 917 N N . ASN A 1 115 ? -1.957 13.581 0.458 1.00 81.69 115 ASN A N 1
ATOM 918 C CA . ASN A 1 115 ? -1.706 12.280 -0.162 1.00 81.69 115 ASN A CA 1
ATOM 919 C C . ASN A 1 115 ? -1.207 11.256 0.867 1.00 81.69 115 ASN A C 1
ATOM 921 O O . ASN A 1 115 ? -1.702 10.130 0.891 1.00 81.69 115 ASN A O 1
ATOM 925 N N . VAL A 1 116 ? -0.270 11.633 1.745 1.00 84.06 116 VAL A N 1
ATOM 926 C CA . VAL A 1 116 ? 0.201 10.762 2.835 1.00 84.06 116 VAL A CA 1
ATOM 927 C C . VAL A 1 116 ? -0.965 10.357 3.730 1.00 84.06 116 VAL A C 1
ATOM 929 O O . VAL A 1 116 ? -1.169 9.160 3.940 1.00 84.06 116 VAL A O 1
ATOM 932 N N . PHE A 1 117 ? -1.761 11.326 4.188 1.00 85.81 117 PHE A N 1
ATOM 933 C CA . PHE A 1 117 ? -2.927 11.069 5.029 1.00 85.81 117 PHE A CA 1
ATOM 934 C C . PHE A 1 117 ? -3.903 10.097 4.353 1.00 85.81 117 PHE A C 1
ATOM 936 O O . PHE A 1 117 ? -4.268 9.084 4.943 1.00 85.81 117 PHE A O 1
ATOM 943 N N . GLN A 1 118 ? -4.254 10.330 3.085 1.00 86.06 118 GLN A N 1
ATOM 944 C CA . GLN A 1 118 ? -5.153 9.452 2.329 1.00 86.06 118 GLN A CA 1
ATOM 945 C C . GLN A 1 118 ? -4.619 8.019 2.206 1.00 86.06 118 GLN A C 1
ATOM 947 O O . GLN A 1 118 ? -5.368 7.065 2.424 1.00 86.06 118 GLN A O 1
ATOM 952 N N . ILE A 1 119 ? -3.334 7.843 1.879 1.00 87.31 119 ILE A N 1
ATOM 953 C CA . ILE A 1 119 ? -2.723 6.509 1.763 1.00 87.31 119 ILE A CA 1
ATOM 954 C C . ILE A 1 119 ? -2.738 5.799 3.125 1.00 87.31 119 ILE A C 1
ATOM 956 O O . ILE A 1 119 ? -3.052 4.610 3.185 1.00 87.31 119 ILE A O 1
ATOM 960 N N . GLN A 1 120 ? -2.432 6.507 4.218 1.00 87.88 120 GLN A N 1
ATOM 961 C CA . GLN A 1 120 ? -2.471 5.946 5.572 1.00 87.88 120 GLN A CA 1
ATOM 962 C C . GLN A 1 120 ? -3.892 5.568 5.993 1.00 87.88 120 GLN A C 1
ATOM 964 O O . GLN A 1 120 ? -4.092 4.492 6.551 1.00 87.88 120 GLN A O 1
ATOM 969 N N . THR A 1 121 ? -4.886 6.405 5.690 1.00 87.50 121 THR A N 1
ATOM 970 C CA . THR A 1 121 ? -6.296 6.091 5.938 1.00 87.50 121 THR A CA 1
ATOM 971 C C . THR A 1 121 ? -6.697 4.807 5.212 1.00 87.50 121 THR A C 1
ATOM 973 O O . THR A 1 121 ? -7.236 3.891 5.831 1.00 87.50 121 THR A O 1
ATOM 976 N N . LEU A 1 122 ? -6.380 4.690 3.917 1.00 88.12 122 LEU A N 1
ATOM 977 C CA . LEU A 1 122 ? -6.654 3.474 3.144 1.00 88.12 122 LEU A CA 1
ATOM 978 C C . LEU A 1 122 ? -5.941 2.247 3.724 1.00 88.12 122 LEU A C 1
ATOM 980 O O . LEU A 1 122 ? -6.538 1.175 3.789 1.00 88.12 122 LEU A O 1
ATOM 984 N N . PHE A 1 123 ? -4.698 2.406 4.180 1.00 89.50 123 PHE A N 1
ATOM 985 C CA . PHE A 1 123 ? -3.935 1.339 4.820 1.00 89.50 123 PHE A CA 1
ATOM 986 C C . PHE A 1 123 ? -4.573 0.869 6.133 1.00 89.50 123 PHE A C 1
ATOM 988 O O . PHE A 1 123 ? -4.737 -0.333 6.334 1.00 89.50 123 PHE A O 1
ATOM 995 N N . ALA A 1 124 ? -4.988 1.801 6.998 1.00 89.69 124 ALA A N 1
ATOM 996 C CA . ALA A 1 124 ? -5.660 1.491 8.257 1.00 89.69 124 ALA A CA 1
ATOM 997 C C . ALA A 1 124 ? -6.958 0.706 8.018 1.00 89.69 124 ALA A C 1
ATOM 999 O O . ALA A 1 124 ? -7.206 -0.305 8.682 1.00 89.69 124 ALA A O 1
ATOM 1000 N N . PHE A 1 125 ? -7.750 1.112 7.020 1.00 88.19 125 PHE A N 1
ATOM 1001 C CA . PHE A 1 125 ? -8.943 0.372 6.621 1.00 88.19 125 PHE A CA 1
ATOM 1002 C C . PHE A 1 125 ? -8.608 -1.002 6.039 1.00 88.19 125 PHE A C 1
ATOM 1004 O O . PHE A 1 125 ? -9.230 -1.982 6.440 1.00 88.19 125 PHE A O 1
ATOM 1011 N N . ASP A 1 126 ? -7.635 -1.122 5.133 1.00 89.06 126 ASP A N 1
ATOM 1012 C CA . ASP A 1 126 ? -7.273 -2.417 4.540 1.00 89.06 126 ASP A CA 1
ATOM 1013 C C . ASP A 1 126 ? -6.822 -3.430 5.604 1.00 89.06 126 ASP A C 1
ATOM 1015 O O . ASP A 1 126 ? -7.269 -4.577 5.580 1.00 89.06 126 ASP A O 1
ATOM 1019 N N . LEU A 1 127 ? -6.042 -2.996 6.603 1.00 89.69 127 LEU A N 1
ATOM 1020 C CA . LEU A 1 127 ? -5.691 -3.815 7.770 1.00 89.69 127 LEU A CA 1
ATOM 1021 C C . LEU A 1 127 ? -6.941 -4.306 8.519 1.00 89.69 127 LEU A C 1
ATOM 1023 O O . LEU A 1 127 ? -7.007 -5.475 8.905 1.00 89.69 127 LEU A O 1
ATOM 1027 N N . PHE A 1 128 ? -7.955 -3.449 8.682 1.00 89.50 128 PHE A N 1
ATOM 1028 C CA . PHE A 1 128 ? -9.229 -3.825 9.299 1.00 89.50 128 PHE A CA 1
ATOM 1029 C C . PHE A 1 128 ? -9.966 -4.890 8.475 1.00 89.50 128 PHE A C 1
ATOM 1031 O O . PHE A 1 128 ? -10.374 -5.920 9.013 1.00 89.50 128 PHE A O 1
ATOM 1038 N N . TYR A 1 129 ? -10.088 -4.687 7.157 1.00 86.19 129 TYR A N 1
ATOM 1039 C CA . TYR A 1 129 ? -10.719 -5.650 6.242 1.00 86.19 129 TYR A CA 1
ATOM 1040 C C . TYR A 1 129 ? -9.969 -6.990 6.196 1.00 86.19 129 TYR A C 1
ATOM 1042 O O . TYR A 1 129 ? -10.594 -8.044 6.066 1.00 86.19 129 TYR A O 1
ATOM 1050 N N . ASN A 1 130 ? -8.646 -6.966 6.372 1.00 87.69 130 ASN A N 1
ATOM 1051 C CA . ASN A 1 130 ? -7.798 -8.154 6.477 1.00 87.69 130 ASN A CA 1
ATOM 1052 C C . ASN A 1 130 ? -7.790 -8.776 7.888 1.00 87.69 130 ASN A C 1
ATOM 1054 O O . ASN A 1 130 ? -7.021 -9.704 8.138 1.00 87.69 130 ASN A O 1
ATOM 1058 N N . LYS A 1 131 ? -8.656 -8.310 8.804 1.00 89.56 131 LYS A N 1
ATOM 1059 C CA . LYS A 1 131 ? -8.825 -8.822 10.180 1.00 89.56 131 LYS A CA 1
ATOM 1060 C C . LYS A 1 131 ? -7.600 -8.603 11.075 1.00 89.56 131 LYS A C 1
ATOM 1062 O O . LYS A 1 131 ? -7.467 -9.224 12.130 1.00 89.56 131 LYS A O 1
ATOM 1067 N N . GLN A 1 132 ? -6.708 -7.693 10.689 1.00 91.75 132 GLN A N 1
ATOM 1068 C CA . GLN A 1 132 ? -5.559 -7.257 11.479 1.00 91.75 132 GLN A CA 1
ATOM 1069 C C . GLN A 1 132 ? -5.963 -6.087 12.389 1.00 91.75 132 GLN A C 1
ATOM 1071 O O . GLN A 1 132 ? -5.419 -4.988 12.296 1.00 91.75 132 GLN A O 1
ATOM 1076 N N . PHE A 1 133 ? -6.939 -6.319 13.274 1.00 92.69 133 PHE A N 1
ATOM 1077 C CA . PHE A 1 133 ? -7.593 -5.259 14.051 1.00 92.69 133 PHE A CA 1
ATOM 1078 C C . PHE A 1 133 ? -6.614 -4.425 14.883 1.00 92.69 133 PHE A C 1
ATOM 1080 O O . PHE A 1 133 ? -6.616 -3.209 14.771 1.00 92.69 133 PHE A O 1
ATOM 1087 N N . HIS A 1 134 ? -5.711 -5.050 15.639 1.00 92.81 134 HIS A N 1
ATOM 1088 C CA . HIS A 1 134 ? -4.729 -4.328 16.459 1.00 92.81 134 HIS A CA 1
ATOM 1089 C C . HIS A 1 134 ? -3.755 -3.475 15.628 1.00 92.81 134 HIS A C 1
ATOM 1091 O O . HIS A 1 134 ? -3.313 -2.416 16.063 1.00 92.81 134 HIS A O 1
ATOM 1097 N N . GLU A 1 135 ? -3.380 -3.926 14.427 1.00 92.62 135 GLU A N 1
ATOM 1098 C CA . GLU A 1 135 ? -2.522 -3.126 13.543 1.00 92.62 135 GLU A CA 1
ATOM 1099 C C . GLU A 1 135 ? -3.292 -1.931 12.985 1.00 92.62 135 GLU A C 1
ATOM 1101 O O . GLU A 1 135 ? -2.796 -0.811 13.028 1.00 92.62 135 GLU A O 1
ATOM 1106 N N . SER A 1 136 ? -4.531 -2.168 12.551 1.00 93.25 136 SER A N 1
ATOM 1107 C CA . SER A 1 136 ? -5.449 -1.133 12.084 1.00 93.25 136 SER A CA 1
ATOM 1108 C C . SER A 1 136 ? -5.698 -0.055 13.147 1.00 93.25 136 SER A C 1
ATOM 1110 O O . SER A 1 136 ? -5.531 1.129 12.863 1.00 93.25 136 SER A O 1
ATOM 1112 N N . MET A 1 137 ? -5.992 -0.451 14.391 1.00 92.81 137 MET A N 1
ATOM 1113 C CA . MET A 1 137 ? -6.198 0.478 15.509 1.00 92.81 137 MET A CA 1
ATOM 1114 C C . MET A 1 137 ? -4.969 1.348 15.771 1.00 92.81 137 MET A C 1
ATOM 1116 O O . MET A 1 137 ? -5.104 2.559 15.919 1.00 92.81 137 MET A O 1
ATOM 1120 N N . ARG A 1 138 ? -3.761 0.767 15.749 1.00 92.25 138 ARG A N 1
ATOM 1121 C CA . ARG A 1 138 ? -2.515 1.541 15.889 1.00 92.25 138 ARG A CA 1
ATOM 1122 C C . ARG A 1 138 ? -2.364 2.593 14.792 1.00 92.25 138 ARG A C 1
ATOM 1124 O O . ARG A 1 138 ? -1.884 3.688 15.073 1.00 92.25 138 ARG A O 1
ATOM 1131 N N . GLU A 1 139 ? -2.765 2.290 13.559 1.00 91.12 139 GLU A N 1
ATOM 1132 C CA . GLU A 1 139 ? -2.773 3.287 12.482 1.00 91.12 139 GLU A CA 1
ATOM 1133 C C . GLU A 1 139 ? -3.859 4.357 12.690 1.00 91.12 139 GLU A C 1
ATOM 1135 O O . GLU A 1 139 ? -3.576 5.538 12.498 1.00 91.12 139 GLU A O 1
ATOM 1140 N N . PHE A 1 140 ? -5.057 4.001 13.168 1.00 91.62 140 PHE A N 1
ATOM 1141 C CA . PHE A 1 140 ? -6.103 4.984 13.491 1.00 91.62 140 PHE A CA 1
ATOM 1142 C C . PHE A 1 140 ? -5.691 5.960 14.603 1.00 91.62 140 PHE A C 1
ATOM 1144 O O . PHE A 1 140 ? -5.983 7.153 14.492 1.00 91.62 140 PHE A O 1
ATOM 1151 N N . ILE A 1 141 ? -4.960 5.487 15.621 1.00 90.50 141 ILE A N 1
ATOM 1152 C CA . ILE A 1 141 ? -4.389 6.338 16.682 1.00 90.50 141 ILE A CA 1
ATOM 1153 C C . ILE A 1 141 ? -3.380 7.318 16.087 1.00 90.50 141 ILE A C 1
ATOM 1155 O O . ILE A 1 141 ? -3.468 8.519 16.335 1.00 90.50 141 ILE A O 1
ATOM 1159 N N . LYS A 1 142 ? -2.448 6.832 15.253 1.00 88.88 142 LYS A N 1
ATOM 1160 C CA . LYS A 1 142 ? -1.454 7.689 14.579 1.00 88.88 142 LYS A CA 1
ATOM 1161 C C . LYS A 1 142 ? -2.103 8.766 13.715 1.00 88.88 142 LYS A C 1
ATOM 1163 O O . LYS A 1 142 ? -1.568 9.865 13.617 1.00 88.88 142 LYS A O 1
ATOM 1168 N N . LEU A 1 143 ? -3.232 8.441 13.088 1.00 86.94 143 LEU A N 1
ATOM 1169 C CA . LEU A 1 143 ? -4.007 9.361 12.261 1.00 86.94 143 LEU A CA 1
ATOM 1170 C C . LEU A 1 143 ? -4.848 10.357 13.069 1.00 86.94 143 LEU A C 1
ATOM 1172 O O . LEU A 1 143 ? -5.390 11.285 12.475 1.00 86.94 143 LEU A O 1
ATOM 1176 N N . GLY A 1 144 ? -4.991 10.168 14.386 1.00 85.69 144 GLY A N 1
ATOM 1177 C CA . GLY A 1 144 ? -5.915 10.952 15.207 1.00 85.69 144 GLY A CA 1
ATOM 1178 C C . GLY A 1 144 ? -7.369 10.784 14.759 1.00 85.69 144 GLY A C 1
ATOM 1179 O O . GLY A 1 144 ? -8.132 11.747 14.772 1.00 85.69 144 GLY A O 1
ATOM 1180 N N . THR A 1 145 ? -7.730 9.585 14.291 1.00 87.00 145 THR A N 1
ATOM 1181 C CA . THR A 1 145 ? -9.088 9.299 13.805 1.00 87.00 145 THR A CA 1
ATOM 1182 C C . THR A 1 145 ? -10.075 9.380 14.964 1.00 87.00 145 THR A C 1
ATOM 1184 O O . THR A 1 145 ? -9.799 8.855 16.044 1.00 87.00 145 THR A O 1
ATOM 1187 N N . ASP A 1 146 ? -11.229 10.013 14.741 1.00 87.19 146 ASP A N 1
ATOM 1188 C CA . ASP A 1 146 ? -12.257 10.130 15.771 1.00 87.19 146 ASP A CA 1
ATOM 1189 C C . ASP A 1 146 ? -12.735 8.729 16.202 1.00 87.19 146 ASP A C 1
ATOM 1191 O O . ASP A 1 146 ? -13.065 7.898 15.343 1.00 87.19 146 ASP A O 1
ATOM 1195 N N . PRO A 1 147 ? -12.798 8.431 17.513 1.00 87.25 147 PRO A N 1
ATOM 1196 C CA . PRO A 1 147 ? -13.273 7.140 17.994 1.00 87.25 147 PRO A CA 1
ATOM 1197 C C . PRO A 1 147 ? -14.644 6.736 17.452 1.00 87.25 147 PRO A C 1
ATOM 1199 O O . PRO A 1 147 ? -14.892 5.551 17.223 1.00 87.25 147 PRO A O 1
ATOM 1202 N N . TYR A 1 148 ? -15.525 7.704 17.202 1.00 84.81 148 TYR A N 1
ATOM 1203 C CA . TYR A 1 148 ? -16.830 7.478 16.599 1.00 84.81 148 TYR A CA 1
ATOM 1204 C C . TYR A 1 148 ? -16.715 6.869 15.197 1.00 84.81 148 TYR A C 1
ATOM 1206 O O . TYR A 1 148 ? -17.436 5.918 14.886 1.00 84.81 148 TYR A O 1
ATOM 1214 N N . ASP A 1 149 ? -15.786 7.348 14.367 1.00 84.69 149 ASP A N 1
ATOM 1215 C CA . ASP A 1 149 ? -15.575 6.824 13.013 1.00 84.69 149 ASP A CA 1
ATOM 1216 C C . ASP A 1 149 ? -15.057 5.381 13.035 1.00 84.69 149 ASP A C 1
ATOM 1218 O O . ASP A 1 149 ? -15.480 4.555 12.221 1.00 84.69 149 ASP A O 1
ATOM 1222 N N . VAL A 1 150 ? -14.217 5.039 14.016 1.00 86.25 150 VAL A N 1
ATOM 1223 C CA . VAL A 1 150 ? -13.725 3.667 14.214 1.00 86.25 150 VAL A CA 1
ATOM 1224 C C . VAL A 1 150 ? -14.846 2.744 14.706 1.00 86.25 150 VAL A C 1
ATOM 1226 O O . VAL A 1 150 ? -15.026 1.649 14.171 1.00 86.25 150 VAL A O 1
ATOM 1229 N N . ILE A 1 151 ? -15.665 3.187 15.668 1.00 87.06 151 ILE A N 1
ATOM 1230 C CA . ILE A 1 151 ? -16.818 2.418 16.180 1.00 87.06 151 ILE A CA 1
ATOM 1231 C C . ILE A 1 151 ? -17.819 2.119 15.054 1.00 87.06 151 ILE A C 1
ATOM 1233 O O . ILE A 1 151 ? -18.398 1.030 15.006 1.00 87.06 151 ILE A O 1
ATOM 1237 N N . ARG A 1 152 ? -17.987 3.034 14.090 1.00 84.12 152 ARG A N 1
ATOM 1238 C CA . ARG A 1 152 ? -18.855 2.820 12.919 1.00 84.12 152 ARG A CA 1
ATOM 1239 C C . ARG A 1 152 ? -18.431 1.658 12.032 1.00 84.12 152 ARG A C 1
ATOM 1241 O O . ARG A 1 152 ? -19.278 1.152 11.290 1.00 84.12 152 ARG A O 1
ATOM 1248 N N . LEU A 1 153 ? -17.206 1.158 12.140 1.00 83.44 153 LEU A N 1
ATOM 1249 C CA . LEU A 1 153 ? -16.781 -0.038 11.410 1.00 83.44 153 LEU A CA 1
ATOM 1250 C C . LEU A 1 153 ? -17.405 -1.327 11.954 1.00 83.44 153 LEU A C 1
ATOM 1252 O O . LEU A 1 153 ? -17.473 -2.317 11.229 1.00 83.44 153 LEU A O 1
ATOM 1256 N N . PHE A 1 154 ? -17.928 -1.309 13.183 1.00 83.12 154 PHE A N 1
ATOM 1257 C CA . PHE A 1 154 ? -18.525 -2.473 13.830 1.00 83.12 154 PHE A CA 1
ATOM 1258 C C . PHE A 1 154 ? -20.053 -2.467 13.676 1.00 83.12 154 PHE A C 1
ATOM 1260 O O . PHE A 1 154 ? -20.733 -1.638 14.293 1.00 83.12 154 PHE A O 1
ATOM 1267 N N . PRO A 1 155 ? -20.630 -3.367 12.859 1.00 73.25 155 PRO A N 1
ATOM 1268 C CA . PRO A 1 155 ? -22.061 -3.359 12.558 1.00 73.25 155 PRO A CA 1
ATOM 1269 C C . PRO A 1 155 ? -22.942 -3.573 13.795 1.00 73.25 155 PRO A C 1
ATOM 1271 O O . PRO A 1 155 ? -24.017 -2.983 13.860 1.00 73.25 155 PRO A O 1
ATOM 1274 N N . ASP A 1 156 ? -22.468 -4.332 14.783 1.00 71.88 156 ASP A N 1
ATOM 1275 C CA . ASP A 1 156 ? -23.256 -4.729 15.959 1.00 71.88 156 ASP A CA 1
ATOM 1276 C C . ASP A 1 156 ? -23.251 -3.700 17.098 1.00 71.88 156 ASP A C 1
ATOM 1278 O O . ASP A 1 156 ? -24.050 -3.798 18.026 1.00 71.88 156 ASP A O 1
ATOM 1282 N N . LEU A 1 157 ? -22.378 -2.689 17.031 1.00 73.19 157 LEU A N 1
ATOM 1283 C CA . LEU A 1 157 ? -22.265 -1.653 18.065 1.00 73.19 157 LEU A CA 1
ATOM 1284 C C . LEU A 1 157 ? -23.181 -0.448 17.831 1.00 73.19 157 LEU A C 1
ATOM 1286 O O . LEU A 1 157 ? -23.338 0.385 18.722 1.00 73.19 157 LEU A O 1
ATOM 1290 N N . ILE A 1 158 ? -23.774 -0.331 16.641 1.00 71.25 158 ILE A N 1
ATOM 1291 C CA . ILE A 1 158 ? -24.593 0.822 16.260 1.00 71.25 158 ILE A CA 1
ATOM 1292 C C . ILE A 1 158 ? -25.982 0.344 15.823 1.00 71.25 158 ILE A C 1
ATOM 1294 O O . ILE A 1 158 ? -26.069 -0.584 15.015 1.00 71.25 158 ILE A O 1
ATOM 1298 N N . PRO A 1 159 ? -27.072 0.988 16.288 1.00 67.50 159 PRO A N 1
ATOM 1299 C CA . PRO A 1 159 ? -28.427 0.652 15.865 1.00 67.50 159 PRO A CA 1
ATOM 1300 C C . PRO A 1 159 ? -28.563 0.652 14.337 1.00 67.50 159 PRO A C 1
ATOM 1302 O O . PRO A 1 159 ? -28.261 1.650 13.678 1.00 67.50 159 PRO A O 1
ATOM 1305 N N . GLN A 1 160 ? -29.057 -0.456 13.777 1.00 58.72 160 GLN A N 1
ATOM 1306 C CA . GLN A 1 160 ? -29.216 -0.669 12.329 1.00 58.72 160 GLN A CA 1
ATOM 1307 C C . GLN A 1 160 ? -30.064 0.425 11.651 1.00 58.72 160 GLN A C 1
ATOM 1309 O O . GLN A 1 160 ? -29.860 0.722 10.480 1.00 58.72 160 GLN A O 1
ATOM 1314 N N . GLU A 1 161 ? -30.954 1.081 12.401 1.00 58.38 161 GLU A N 1
ATOM 1315 C CA . GLU A 1 161 ? -31.802 2.199 11.953 1.00 58.38 161 GLU A CA 1
ATOM 1316 C C . GLU A 1 161 ? -31.014 3.464 11.576 1.00 58.38 161 GLU A C 1
ATOM 1318 O O . GLU A 1 161 ? -31.509 4.305 10.830 1.00 58.38 161 GLU A O 1
ATOM 1323 N N . SER A 1 162 ? -29.779 3.597 12.069 1.00 56.44 162 SER A N 1
ATOM 1324 C CA . SER A 1 162 ? -28.886 4.718 11.748 1.00 56.44 162 SER A CA 1
ATOM 1325 C C . SER A 1 162 ? -27.896 4.412 10.617 1.00 56.44 162 SER A C 1
ATOM 1327 O O . SER A 1 162 ? -27.131 5.293 10.221 1.00 56.44 162 SER A O 1
ATOM 1329 N N . ARG A 1 163 ? -27.906 3.187 10.066 1.00 61.00 163 ARG A N 1
ATOM 1330 C CA . ARG A 1 163 ? -27.060 2.810 8.926 1.00 61.00 163 ARG A CA 1
ATOM 1331 C C . ARG A 1 163 ? -27.828 2.978 7.623 1.00 61.00 163 ARG A C 1
ATOM 1333 O O . ARG A 1 163 ? -28.923 2.447 7.459 1.00 61.00 163 ARG A O 1
ATOM 1340 N N . SER A 1 164 ? -27.242 3.699 6.671 1.00 57.38 164 SER A N 1
ATOM 1341 C CA . SER A 1 164 ? -27.810 3.763 5.327 1.00 57.38 164 SER A CA 1
ATOM 1342 C C . SER A 1 164 ? -27.649 2.403 4.633 1.00 57.38 164 SER A C 1
ATOM 1344 O O . SER A 1 164 ? -26.687 1.675 4.884 1.00 57.38 164 SER A O 1
ATOM 1346 N N . SER A 1 165 ? -28.572 2.036 3.740 1.00 54.06 165 SER A N 1
ATOM 1347 C CA . SER A 1 165 ? -28.537 0.745 3.028 1.00 54.06 165 SER A CA 1
ATOM 1348 C C . SER A 1 165 ? -27.249 0.542 2.209 1.00 54.06 165 SER A C 1
ATOM 1350 O O . SER A 1 165 ? -26.852 -0.591 1.964 1.00 54.06 165 SER A O 1
ATOM 1352 N N . GLN A 1 166 ? -26.565 1.630 1.829 1.00 52.81 166 GLN A N 1
ATOM 1353 C CA . GLN A 1 166 ? -25.254 1.600 1.167 1.00 52.81 166 GLN A CA 1
ATOM 1354 C C . GLN A 1 166 ? -24.094 1.229 2.107 1.00 52.81 166 GLN A C 1
ATOM 1356 O O . GLN A 1 166 ? -23.102 0.666 1.644 1.00 52.81 166 GLN A O 1
ATOM 1361 N N . ASP A 1 167 ? -24.204 1.510 3.409 1.00 53.59 167 ASP A N 1
ATOM 1362 C CA . ASP A 1 167 ? -23.154 1.213 4.392 1.00 53.59 167 ASP A CA 1
ATOM 1363 C C . ASP A 1 167 ? -23.141 -0.273 4.779 1.00 53.59 167 ASP A C 1
ATOM 1365 O O . ASP A 1 167 ? -22.082 -0.836 5.043 1.00 53.59 167 ASP A O 1
ATOM 1369 N N . GLN A 1 168 ? -24.304 -0.937 4.770 1.00 55.50 168 GLN A N 1
ATOM 1370 C CA . GLN A 1 168 ? -24.423 -2.365 5.101 1.00 55.50 168 GLN A CA 1
ATOM 1371 C C . GLN A 1 168 ? -23.743 -3.285 4.075 1.00 55.50 168 GLN A C 1
ATOM 1373 O O . GLN A 1 168 ? -23.257 -4.353 4.440 1.00 55.50 168 GLN A O 1
ATOM 1378 N N . GLU A 1 169 ? -23.700 -2.892 2.800 1.00 54.19 169 GLU A N 1
ATOM 1379 C CA . GLU A 1 169 ? -23.153 -3.723 1.717 1.00 54.19 169 GLU A CA 1
ATOM 1380 C C . GLU A 1 169 ? -21.627 -3.585 1.574 1.00 54.19 169 GLU A C 1
ATOM 1382 O O . GLU A 1 169 ? -20.965 -4.475 1.043 1.00 54.19 169 GLU A O 1
ATOM 1387 N N . ARG A 1 170 ? -21.054 -2.483 2.080 1.00 58.47 170 ARG A N 1
ATOM 1388 C CA . ARG A 1 170 ? -19.615 -2.180 1.993 1.00 58.47 170 ARG A CA 1
ATOM 1389 C C . ARG A 1 170 ? -18.797 -2.691 3.176 1.00 58.47 170 ARG A C 1
ATOM 1391 O O . ARG A 1 170 ? -17.577 -2.773 3.065 1.00 58.47 170 ARG A O 1
ATOM 1398 N N . LEU A 1 171 ? -19.439 -3.014 4.295 1.00 65.06 171 LEU A N 1
ATOM 1399 C CA . LEU A 1 171 ? -18.743 -3.419 5.511 1.00 65.06 171 LEU A CA 1
ATOM 1400 C C . LEU A 1 171 ? -18.390 -4.910 5.508 1.00 65.06 171 LEU A C 1
ATOM 1402 O O . LEU A 1 171 ? -19.146 -5.735 4.984 1.00 65.06 171 LEU A O 1
ATOM 1406 N N . PRO A 1 172 ? -17.252 -5.283 6.117 1.00 65.12 172 PRO A N 1
ATOM 1407 C CA . PRO A 1 172 ? -16.873 -6.678 6.213 1.00 65.12 172 PRO A CA 1
ATOM 1408 C C . PRO A 1 172 ? -17.854 -7.402 7.136 1.00 65.12 172 PRO A C 1
ATOM 1410 O O . PRO A 1 172 ? -18.115 -6.970 8.258 1.00 65.12 172 PRO A O 1
ATOM 1413 N N . LYS A 1 173 ? -18.391 -8.534 6.672 1.00 69.56 173 LYS A N 1
ATOM 1414 C CA . LYS A 1 173 ? -19.155 -9.447 7.528 1.00 69.56 173 LYS A CA 1
ATOM 1415 C C . LYS A 1 173 ? -18.174 -10.151 8.458 1.00 69.56 173 LYS A C 1
ATOM 1417 O O . LYS A 1 173 ? -17.506 -11.097 8.044 1.00 69.56 173 LYS A O 1
ATOM 1422 N N . LEU A 1 174 ? -18.060 -9.645 9.679 1.00 71.50 174 LEU A N 1
ATOM 1423 C CA . LEU A 1 174 ? -17.230 -10.237 10.718 1.00 71.50 174 LEU A CA 1
ATOM 1424 C C . LEU A 1 174 ? -17.917 -11.497 11.252 1.00 71.50 174 LEU A C 1
ATOM 1426 O O . LEU A 1 174 ? -19.113 -11.480 11.534 1.00 71.50 174 LEU A O 1
ATOM 1430 N N . GLN A 1 175 ? -17.175 -12.597 11.361 1.00 76.50 175 GLN A N 1
ATOM 1431 C CA . GLN A 1 175 ? -17.645 -13.774 12.100 1.00 76.50 175 GLN A CA 1
ATOM 1432 C C . GLN A 1 175 ? -17.543 -13.523 13.609 1.00 76.50 175 GLN A C 1
ATOM 1434 O O . GLN A 1 175 ? -16.699 -12.738 14.031 1.00 76.50 175 GLN A O 1
ATOM 1439 N N . ASP A 1 176 ? -18.302 -14.254 14.430 1.00 78.00 176 ASP A N 1
ATOM 1440 C CA . ASP A 1 176 ? -18.347 -14.071 15.894 1.00 78.00 176 ASP A CA 1
ATOM 1441 C C . ASP A 1 176 ? -16.954 -13.997 16.555 1.00 78.00 176 ASP A C 1
ATOM 1443 O O . ASP A 1 176 ? -16.687 -13.128 17.380 1.00 78.00 176 ASP A O 1
ATOM 1447 N N . ARG A 1 177 ? -16.018 -14.860 16.136 1.00 81.88 177 ARG A N 1
ATOM 1448 C CA . ARG A 1 177 ? -14.638 -14.883 16.659 1.00 81.88 177 ARG A CA 1
ATOM 1449 C C . ARG A 1 177 ? -13.794 -13.683 16.209 1.00 81.88 177 ARG A C 1
ATOM 1451 O O . ARG A 1 177 ? -12.888 -13.248 16.913 1.00 81.88 177 ARG A O 1
ATOM 1458 N N . GLU A 1 178 ? -14.042 -13.184 15.006 1.00 85.75 178 GLU A N 1
ATOM 1459 C CA . GLU A 1 178 ? -13.344 -12.020 14.450 1.00 85.75 178 GLU A CA 1
ATOM 1460 C C . GLU A 1 178 ? -13.875 -10.740 15.079 1.00 85.75 178 GLU A C 1
ATOM 1462 O O . GLU A 1 178 ? -13.096 -9.845 15.389 1.00 85.75 178 GLU A O 1
ATOM 1467 N N . LEU A 1 179 ? -15.184 -10.700 15.325 1.00 85.25 179 LEU A N 1
ATOM 1468 C CA . LEU A 1 179 ? -15.843 -9.643 16.066 1.00 85.25 179 LEU A CA 1
ATOM 1469 C C . LEU A 1 179 ? -15.283 -9.547 17.486 1.00 85.25 179 LEU A C 1
ATOM 1471 O O . LEU A 1 179 ? -14.893 -8.461 17.887 1.00 85.25 179 LEU A O 1
ATOM 1475 N N . GLU A 1 180 ? -15.161 -10.660 18.215 1.00 87.69 180 GLU A N 1
ATOM 1476 C CA . GLU A 1 180 ? -14.576 -10.666 19.564 1.00 87.69 180 GLU A CA 1
ATOM 1477 C C . GLU A 1 180 ? -13.147 -10.098 19.571 1.00 87.69 180 GLU A C 1
ATOM 1479 O O . GLU A 1 180 ? -12.835 -9.192 20.345 1.00 87.69 180 GLU A O 1
ATOM 1484 N N . ASN A 1 181 ? -12.295 -10.550 18.644 1.00 89.81 181 ASN A N 1
ATOM 1485 C CA . ASN A 1 181 ? -10.938 -10.019 18.496 1.00 89.81 181 ASN A CA 1
ATOM 1486 C C . ASN A 1 181 ? -10.923 -8.528 18.119 1.00 89.81 181 ASN A C 1
ATOM 1488 O O . ASN A 1 181 ? -10.074 -7.779 18.601 1.00 89.81 181 ASN A O 1
ATOM 1492 N N . GLY A 1 182 ? -11.836 -8.098 17.247 1.00 89.44 182 GLY A N 1
ATOM 1493 C CA . GLY A 1 182 ? -11.971 -6.701 16.852 1.00 89.44 182 GLY A CA 1
ATOM 1494 C C . GLY A 1 182 ? -12.462 -5.815 17.995 1.00 89.44 182 GLY A C 1
ATOM 1495 O O . GLY A 1 182 ? -11.961 -4.706 18.152 1.00 89.44 182 GLY A O 1
ATOM 1496 N N . LEU A 1 183 ? -13.377 -6.315 18.829 1.00 89.38 183 LEU A N 1
ATOM 1497 C CA . LEU A 1 183 ? -13.862 -5.631 20.027 1.00 89.38 183 LEU A CA 1
ATOM 1498 C C . LEU A 1 183 ? -12.760 -5.485 21.077 1.00 89.38 183 LEU A C 1
ATOM 1500 O O . LEU A 1 183 ? -12.642 -4.417 21.666 1.00 89.38 183 LEU A O 1
ATOM 1504 N N . LEU A 1 184 ? -11.927 -6.510 21.284 1.00 91.94 184 LEU A N 1
ATOM 1505 C CA . LEU A 1 184 ? -10.763 -6.405 22.171 1.00 91.94 184 LEU A CA 1
ATOM 1506 C C . LEU A 1 184 ? -9.798 -5.309 21.702 1.00 91.94 184 LEU A C 1
ATOM 1508 O O . LEU A 1 184 ? -9.428 -4.448 22.497 1.00 91.94 184 LEU A O 1
ATOM 1512 N N . ALA A 1 185 ? -9.470 -5.291 20.407 1.00 92.31 185 ALA A N 1
ATOM 1513 C CA . ALA A 1 185 ? -8.633 -4.242 19.828 1.00 92.31 185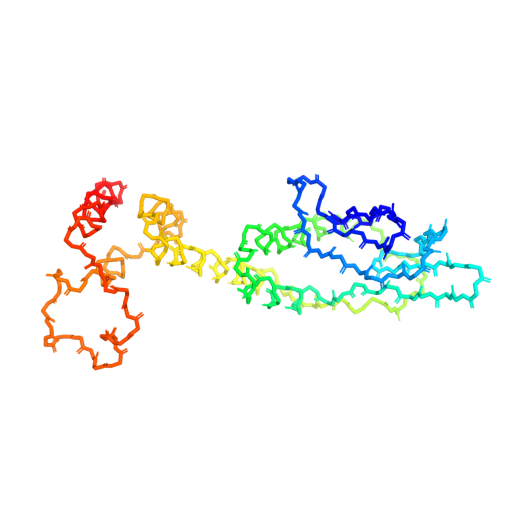 ALA A CA 1
ATOM 1514 C C . ALA A 1 185 ? -9.286 -2.852 19.941 1.00 92.31 185 ALA A C 1
ATOM 1516 O O . ALA A 1 185 ? -8.598 -1.865 20.189 1.00 92.31 185 ALA A O 1
ATOM 1517 N N . LEU A 1 186 ? -10.612 -2.759 19.780 1.00 91.06 186 LEU A N 1
ATOM 1518 C CA . LEU A 1 186 ? -11.357 -1.509 19.940 1.00 91.06 186 LEU A CA 1
ATOM 1519 C C . LEU A 1 186 ? -11.334 -1.013 21.389 1.00 91.06 186 LEU A C 1
ATOM 1521 O O . LEU A 1 186 ? -11.197 0.183 21.617 1.00 91.06 186 LEU A O 1
ATOM 1525 N N . ILE A 1 187 ? -11.465 -1.906 22.370 1.00 90.50 187 ILE A N 1
ATOM 1526 C CA . ILE A 1 187 ? -11.366 -1.540 23.787 1.00 90.50 187 ILE A CA 1
ATOM 1527 C C . ILE A 1 187 ? -9.980 -0.958 24.071 1.00 90.50 187 ILE A C 1
ATOM 1529 O O . ILE A 1 187 ? -9.896 0.114 24.662 1.00 90.50 187 ILE A O 1
ATOM 1533 N N . GLU A 1 188 ? -8.917 -1.618 23.604 1.00 92.56 188 GLU A N 1
ATOM 1534 C CA . GLU A 1 188 ? -7.542 -1.123 23.748 1.00 92.56 188 GLU A CA 1
ATOM 1535 C C . GLU A 1 188 ? -7.373 0.260 23.095 1.00 92.56 188 GLU A C 1
ATOM 1537 O O . GLU A 1 188 ? -6.906 1.199 23.739 1.00 92.56 188 GLU A O 1
ATOM 1542 N N . PHE A 1 189 ? -7.874 0.424 21.868 1.00 91.94 189 PHE A N 1
ATOM 1543 C CA . PHE A 1 189 ? -7.898 1.707 21.166 1.00 91.94 189 PHE A CA 1
ATOM 1544 C C . PHE A 1 189 ? -8.588 2.813 21.980 1.00 91.94 189 PHE A C 1
ATOM 1546 O O . PHE A 1 189 ? -8.025 3.888 22.170 1.00 91.94 189 PHE A O 1
ATOM 1553 N N . LEU A 1 190 ? -9.793 2.557 22.499 1.00 89.81 190 LEU A N 1
ATOM 1554 C CA . LEU A 1 190 ? -10.548 3.547 23.273 1.00 89.81 190 LEU A CA 1
ATOM 1555 C C . LEU A 1 190 ? -9.851 3.907 24.587 1.00 89.81 190 LEU A C 1
ATOM 1557 O O . LEU A 1 190 ? -9.953 5.051 25.031 1.00 89.81 190 LEU A O 1
ATOM 1561 N N . THR A 1 191 ? -9.142 2.955 25.200 1.00 89.94 191 THR A N 1
ATOM 1562 C CA . THR A 1 191 ? -8.345 3.229 26.401 1.00 89.94 191 THR A CA 1
ATOM 1563 C C . THR A 1 191 ? -7.094 4.048 26.121 1.00 89.94 191 THR A C 1
ATOM 1565 O O . THR A 1 191 ? -6.656 4.770 27.007 1.00 89.94 191 THR A O 1
ATOM 1568 N N . GLU A 1 192 ? -6.526 3.956 24.919 1.00 90.44 192 GLU A N 1
ATOM 1569 C CA . GLU A 1 192 ? -5.322 4.701 24.540 1.00 90.44 192 GLU A CA 1
ATOM 1570 C C . GLU A 1 192 ? -5.640 6.117 24.033 1.00 90.44 192 GLU A C 1
ATOM 1572 O O . GLU A 1 192 ? -4.823 7.022 24.185 1.00 90.44 192 GLU A O 1
ATOM 1577 N N . VAL A 1 193 ? -6.830 6.322 23.456 1.00 85.38 193 VAL A N 1
ATOM 1578 C CA . VAL A 1 193 ? -7.291 7.632 22.953 1.00 85.38 193 VAL A CA 1
ATOM 1579 C C . VAL A 1 193 ? -7.983 8.484 24.036 1.00 85.38 193 VAL A C 1
ATOM 1581 O O . VAL A 1 193 ? -8.166 9.685 23.830 1.00 85.38 193 VAL A O 1
ATOM 1584 N N . SER A 1 194 ? -8.360 7.890 25.179 1.00 68.88 194 SER A N 1
ATOM 1585 C CA . SER A 1 194 ? -8.937 8.596 26.346 1.00 68.88 194 SER A CA 1
ATOM 1586 C C . SER A 1 194 ? -7.891 9.355 27.160 1.00 68.88 194 SER A C 1
ATOM 1588 O O . SER A 1 194 ? -8.212 10.483 27.601 1.00 68.88 194 SER A O 1
#

Radius of gyration: 22.29 Å; chains: 1; bounding box: 55×45×58 Å

Organism: Timema douglasi (NCBI:txid61478)

pLDDT: mean 77.05, std 15.7, range [37.94, 93.25]

Secondary structure (DSSP, 8-state):
-BTTEEEEEETTEEEEEESSS--EEEEEE-SS--EEEEEETTEEEEE-SS-EEEEEPPPHHHHHHHHHHTT-HHHHHHHHHHHHTTGGGSSS---S------------HHHHHHHHHHHHHHHHHHHHHTT-HHHHHHHHHHTT--HHHHHTT-GGGS-GGGS-HHHHHHS----HHHHHHHHHHHHHHHHHH-

Sequence (194 aa):
YDEPYLLALLSEGIEVRTIEPNLFIQSVVVPRPRMVFRAKRGLVYLASTAQVWCLQSLPLSRQIHVLLDQKQFQLALKLTVSDHRNLSCLEAHAMTSVDCFQNISDESDEEKDKNVFQIQTLFAFDLFYNKQFHESMREFIKLGTDPYDVIRLFPDLIPQESRSSQDQERLPKLQDRELENGLLALIEFLTEVS

InterPro domains:
  IPR032914 Vam6/VPS39/TRAP1 family [PTHR12894] (1-177)

Foldseek 3Di:
DAPQWDWDDDQQFIWIFGDVPTGTDDTDGDHRWDDWDDPDHQWIWTDDPPDIDIGGHDDLVVVLVVCVVVVVLVVNLVSLVVVVVVVVPPPPDPDDDDDPPDPPPPQDPVNSVVSNLVSLLSNLVVCVLVLVQLVSLVSCVVSVPDLVVLLLLQCVSDPPVPDDPVSVVPHRPADPVSSVVNVVSSVVSVVVSD